Protein AF-A4RZH5-F1 (afdb_monomer_lite)

Sequence (187 aa):
MTVKEAAHAEALLARYAEREGVSVTDVVAIDDEDGEWAGETYERGEARHADDAYLKFARRLQRAPDQCMRYDVGGMKFIWPTKTPPPSTSCDRCGTTRVCELQLTPALLRDVEDALSMHKGDKSRLASEEDLLGWDWQTVCVFACPNDACVVPSTDVHRNVSYALERVFVAESEAPGDALLKATRAS

Radius of gyration: 25.68 Å; chains: 1; bounding box: 72×34×70 Å

Structure (mmCIF, N/CA/C/O backbone):
data_AF-A4RZH5-F1
#
_entry.id   AF-A4RZH5-F1
#
loop_
_atom_site.group_PDB
_atom_site.id
_atom_site.type_symbol
_atom_site.label_atom_id
_atom_site.label_alt_id
_atom_site.label_comp_id
_atom_site.label_asym_id
_atom_site.label_entity_id
_atom_site.label_seq_id
_atom_site.pdbx_PDB_ins_code
_atom_site.Cartn_x
_atom_site.Cartn_y
_atom_site.Cartn_z
_atom_site.occupancy
_atom_site.B_iso_or_equiv
_atom_site.auth_seq_id
_atom_site.auth_comp_id
_atom_site.auth_asym_id
_atom_site.auth_atom_id
_atom_site.pdbx_PDB_model_num
ATOM 1 N N . MET A 1 1 ? 23.321 -19.214 -40.217 1.00 54.50 1 MET A N 1
ATOM 2 C CA . MET A 1 1 ? 23.730 -17.849 -40.587 1.00 54.50 1 MET A CA 1
ATOM 3 C C . MET A 1 1 ? 24.125 -17.854 -42.050 1.00 54.50 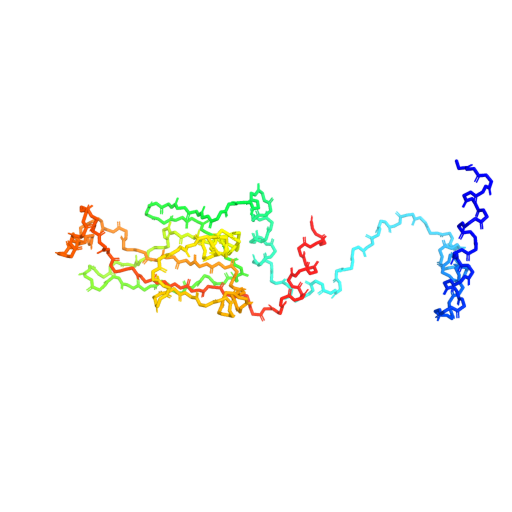1 MET A C 1
ATOM 5 O O . MET A 1 1 ? 24.999 -18.620 -42.440 1.00 54.50 1 MET A O 1
ATOM 9 N N . THR A 1 2 ? 23.405 -17.111 -42.879 1.00 75.00 2 THR A N 1
ATOM 10 C CA . THR A 1 2 ? 23.649 -17.036 -44.322 1.00 75.00 2 THR A CA 1
ATOM 11 C C . THR A 1 2 ? 24.727 -15.994 -44.627 1.00 75.00 2 THR A C 1
ATOM 13 O O . THR A 1 2 ? 24.907 -15.032 -43.887 1.00 75.00 2 THR A O 1
ATOM 16 N N . VAL A 1 3 ? 25.441 -16.146 -45.746 1.00 79.62 3 VAL A N 1
ATOM 17 C CA . VAL A 1 3 ? 26.500 -15.203 -46.174 1.00 79.62 3 VAL A CA 1
ATOM 18 C C . VAL A 1 3 ? 25.981 -13.757 -46.282 1.00 79.62 3 VAL A C 1
ATOM 20 O O . VAL A 1 3 ? 26.716 -12.806 -46.037 1.00 79.62 3 VAL A O 1
ATOM 23 N N . LYS A 1 4 ? 24.687 -13.582 -46.587 1.00 76.69 4 LYS A N 1
ATOM 24 C CA . LYS A 1 4 ? 24.027 -12.270 -46.643 1.00 76.69 4 LYS A CA 1
ATOM 25 C C . LYS A 1 4 ? 23.809 -11.654 -45.262 1.00 76.69 4 LYS A C 1
ATOM 27 O O . LYS A 1 4 ? 23.969 -10.449 -45.114 1.00 76.69 4 LYS A O 1
ATOM 32 N N . GLU A 1 5 ? 23.461 -12.469 -44.269 1.00 75.19 5 GLU A N 1
ATOM 33 C CA . GLU A 1 5 ? 23.322 -12.023 -42.876 1.00 75.19 5 GLU A CA 1
ATOM 34 C C . GLU A 1 5 ? 24.673 -11.586 -42.308 1.00 75.19 5 GLU A C 1
ATOM 36 O O . GLU A 1 5 ? 24.739 -10.568 -41.629 1.00 75.19 5 GLU A O 1
ATOM 41 N N . ALA A 1 6 ? 25.749 -12.303 -42.649 1.00 78.94 6 ALA A N 1
ATOM 42 C CA . ALA A 1 6 ? 27.108 -11.955 -42.244 1.00 78.94 6 ALA A CA 1
ATOM 43 C C . ALA A 1 6 ? 27.554 -10.603 -42.821 1.00 78.94 6 ALA A C 1
ATOM 45 O O . ALA A 1 6 ? 27.953 -9.717 -42.072 1.00 78.94 6 ALA A O 1
ATOM 46 N N . ALA A 1 7 ? 27.392 -10.408 -44.132 1.00 84.38 7 ALA A N 1
ATOM 47 C CA . ALA A 1 7 ? 27.751 -9.152 -44.790 1.00 84.38 7 ALA A CA 1
ATOM 48 C C . ALA A 1 7 ? 26.902 -7.966 -44.296 1.00 84.38 7 ALA A C 1
ATOM 50 O O . ALA A 1 7 ? 27.389 -6.844 -44.171 1.00 84.38 7 ALA A O 1
ATOM 51 N N . HIS A 1 8 ? 25.622 -8.208 -43.999 1.00 82.56 8 HIS A N 1
ATOM 52 C CA . HIS A 1 8 ? 24.744 -7.184 -43.440 1.00 82.56 8 HIS A CA 1
ATOM 53 C C . HIS A 1 8 ? 25.139 -6.814 -42.006 1.00 82.56 8 HIS A C 1
ATOM 55 O O . HIS A 1 8 ? 25.155 -5.634 -41.665 1.00 82.56 8 HIS A O 1
ATOM 61 N N . ALA A 1 9 ? 25.486 -7.805 -41.180 1.00 80.12 9 ALA A N 1
ATOM 62 C CA . ALA A 1 9 ? 25.989 -7.572 -39.832 1.00 80.12 9 ALA A CA 1
ATOM 63 C C . ALA A 1 9 ? 27.289 -6.756 -39.861 1.00 80.12 9 ALA A C 1
ATOM 65 O O . ALA A 1 9 ? 27.400 -5.763 -39.151 1.00 80.12 9 ALA A O 1
ATOM 66 N N . GLU A 1 10 ? 28.225 -7.098 -40.744 1.00 83.88 10 GLU A N 1
ATOM 67 C CA . GLU A 1 10 ? 29.492 -6.377 -40.896 1.00 83.88 10 GLU A CA 1
ATOM 68 C C . GLU A 1 10 ? 29.279 -4.916 -41.333 1.00 83.88 10 GLU A C 1
ATOM 70 O O . GLU A 1 10 ? 29.860 -3.993 -40.762 1.00 83.88 10 GLU A O 1
ATOM 75 N N . ALA A 1 11 ? 28.355 -4.679 -42.269 1.00 86.19 11 ALA A N 1
ATOM 76 C CA . ALA A 1 11 ? 27.985 -3.329 -42.689 1.00 86.19 11 ALA A CA 1
ATOM 77 C C . ALA A 1 11 ? 27.334 -2.504 -41.561 1.00 86.19 11 ALA A C 1
ATOM 79 O O . ALA A 1 11 ? 27.546 -1.291 -41.480 1.00 86.19 11 ALA A O 1
ATOM 80 N N . LEU A 1 12 ? 26.540 -3.139 -40.691 1.00 83.88 12 LEU A N 1
ATOM 81 C CA . LEU A 1 12 ? 25.959 -2.483 -39.517 1.00 83.88 12 LEU A CA 1
ATOM 82 C C . LEU A 1 12 ? 27.031 -2.108 -38.492 1.00 83.88 12 LEU A C 1
ATOM 84 O O . LEU A 1 12 ? 27.003 -0.991 -37.977 1.00 83.88 12 LEU A O 1
ATOM 88 N N . LEU A 1 13 ? 27.985 -3.006 -38.237 1.00 81.56 13 LEU A N 1
ATOM 89 C CA . LEU A 1 13 ? 29.091 -2.762 -37.310 1.00 81.56 13 LEU A CA 1
ATOM 90 C C . LEU A 1 13 ? 29.974 -1.603 -37.789 1.00 81.56 13 LEU A C 1
ATOM 92 O O . LEU A 1 13 ? 30.306 -0.726 -36.995 1.00 81.56 13 LEU A O 1
ATOM 96 N N . ALA A 1 14 ? 30.269 -1.533 -39.090 1.00 83.44 14 ALA A N 1
ATOM 97 C CA . ALA A 1 14 ? 31.044 -0.437 -39.670 1.00 83.44 14 ALA A CA 1
ATOM 98 C C . ALA A 1 14 ? 30.356 0.930 -39.496 1.00 83.44 14 ALA A C 1
ATOM 100 O O . ALA A 1 14 ? 30.987 1.898 -39.075 1.00 83.44 14 ALA A O 1
ATOM 101 N N . ARG A 1 15 ? 29.041 1.007 -39.751 1.00 85.81 15 ARG A N 1
ATOM 102 C CA . ARG A 1 15 ? 28.260 2.243 -39.548 1.00 85.81 15 ARG A CA 1
ATOM 103 C C . ARG A 1 15 ? 28.205 2.672 -38.086 1.00 85.81 15 ARG A C 1
ATOM 105 O O . ARG A 1 15 ? 28.158 3.865 -37.801 1.00 85.81 15 ARG A O 1
ATOM 112 N N . TYR A 1 16 ? 28.160 1.707 -37.173 1.00 76.81 16 TYR A N 1
ATOM 113 C CA . TYR A 1 16 ? 28.152 1.985 -35.743 1.00 76.81 16 TYR A CA 1
ATOM 114 C C . TYR A 1 16 ? 29.504 2.544 -35.288 1.00 76.81 16 TYR A C 1
ATOM 116 O O . TYR A 1 16 ? 29.539 3.568 -34.613 1.00 76.81 16 TYR A O 1
ATOM 124 N N . ALA A 1 17 ? 30.607 1.940 -35.737 1.00 82.94 17 ALA A N 1
ATOM 125 C CA . ALA A 1 17 ? 31.956 2.401 -35.419 1.00 82.94 17 ALA A CA 1
ATOM 126 C C . ALA A 1 17 ? 32.229 3.827 -35.925 1.00 82.94 17 ALA A C 1
ATOM 128 O O . ALA A 1 17 ? 32.824 4.633 -35.216 1.00 82.94 17 ALA A O 1
ATOM 129 N N . GLU A 1 18 ? 31.739 4.168 -37.120 1.00 78.12 18 GLU A N 1
ATOM 130 C CA . GLU A 1 18 ? 31.874 5.517 -37.682 1.00 78.12 18 GLU A CA 1
ATOM 131 C C . GLU A 1 18 ? 31.063 6.564 -36.903 1.00 78.12 18 GLU A C 1
ATOM 133 O O . GLU A 1 18 ? 31.525 7.689 -36.714 1.00 78.12 18 GLU A O 1
ATOM 138 N N . ARG A 1 19 ? 29.868 6.200 -36.418 1.00 79.12 19 ARG A N 1
ATOM 139 C CA . ARG A 1 19 ? 29.008 7.112 -35.650 1.00 79.12 19 ARG A CA 1
ATOM 140 C C . ARG A 1 19 ? 29.515 7.346 -34.230 1.00 79.12 19 ARG A C 1
ATOM 142 O O . ARG A 1 19 ? 29.475 8.479 -33.760 1.00 79.12 19 ARG A O 1
ATOM 149 N N . GLU A 1 20 ? 29.945 6.285 -33.555 1.00 78.06 20 GLU A N 1
ATOM 150 C CA . GLU A 1 20 ? 30.316 6.331 -32.135 1.00 78.06 20 GLU A CA 1
ATOM 151 C C . GLU A 1 20 ? 31.817 6.584 -31.916 1.00 78.06 20 GLU A C 1
ATOM 153 O O . GLU A 1 20 ? 32.239 6.838 -30.792 1.00 78.06 20 GLU A O 1
ATOM 158 N N . GLY A 1 21 ? 32.640 6.518 -32.970 1.00 69.25 21 GLY A N 1
ATOM 159 C CA . GLY A 1 21 ? 34.090 6.711 -32.876 1.00 69.25 21 GLY A CA 1
ATOM 160 C C . GLY A 1 21 ? 34.824 5.603 -32.110 1.00 69.25 21 GLY A C 1
ATOM 161 O O . GLY A 1 21 ? 35.955 5.815 -31.680 1.00 69.25 21 GLY A O 1
ATOM 162 N N . VAL A 1 22 ? 34.191 4.439 -31.930 1.00 62.88 22 VAL A N 1
ATOM 163 C CA . VAL A 1 22 ? 34.717 3.281 -31.189 1.00 62.88 22 VAL A CA 1
ATOM 164 C C . VAL A 1 22 ? 34.718 2.060 -32.108 1.00 62.88 22 VAL A C 1
ATOM 166 O O . VAL A 1 22 ? 33.671 1.678 -32.634 1.00 62.88 22 VAL A O 1
ATOM 169 N N . SER A 1 23 ? 35.884 1.440 -32.316 1.00 60.69 23 SER A N 1
ATOM 170 C CA . SER A 1 23 ? 35.992 0.214 -33.116 1.00 60.69 23 SER A CA 1
ATOM 171 C C . SER A 1 23 ? 35.556 -1.007 -32.308 1.00 60.69 23 SER A C 1
ATOM 173 O O . SER A 1 23 ? 35.943 -1.169 -31.155 1.00 60.69 23 SER A O 1
ATOM 175 N N . VAL A 1 24 ? 34.815 -1.925 -32.936 1.00 56.59 24 VAL A N 1
ATOM 176 C CA . VAL A 1 24 ? 34.405 -3.200 -32.318 1.00 56.59 24 VAL A CA 1
ATOM 177 C C . VAL A 1 24 ? 35.626 -4.009 -31.882 1.00 56.59 24 VAL A C 1
ATOM 179 O O . VAL A 1 24 ? 35.613 -4.578 -30.800 1.00 56.59 24 VAL A O 1
ATOM 182 N N . THR A 1 25 ? 36.705 -3.998 -32.670 1.00 56.38 25 THR A N 1
ATOM 183 C CA . THR A 1 25 ? 37.965 -4.684 -32.337 1.00 56.38 25 THR A CA 1
ATOM 184 C C . THR A 1 25 ? 38.634 -4.138 -31.081 1.00 56.38 25 THR A C 1
ATOM 186 O O . THR A 1 25 ? 39.286 -4.904 -30.384 1.00 56.38 25 THR A O 1
ATOM 189 N N . ASP A 1 26 ? 38.443 -2.855 -30.765 1.00 55.81 26 ASP A N 1
ATOM 190 C CA . ASP A 1 26 ? 39.006 -2.244 -29.556 1.00 55.81 26 ASP A CA 1
ATOM 191 C C . ASP A 1 26 ? 38.205 -2.632 -28.308 1.00 55.81 26 ASP A C 1
ATOM 193 O O . ASP A 1 26 ? 38.747 -2.617 -27.212 1.00 55.81 26 ASP A O 1
ATOM 197 N N . VAL A 1 27 ? 36.931 -3.015 -28.470 1.00 55.53 27 VAL A N 1
ATOM 198 C CA . VAL A 1 27 ? 36.102 -3.576 -27.394 1.00 55.53 27 VAL A CA 1
ATOM 199 C C . VAL A 1 27 ? 36.461 -5.044 -27.151 1.00 55.53 27 VAL A C 1
ATOM 201 O O . VAL A 1 27 ? 36.559 -5.452 -26.002 1.00 55.53 27 VAL A O 1
ATOM 204 N N . VAL A 1 28 ? 36.702 -5.829 -28.213 1.00 50.62 28 VAL A N 1
ATOM 205 C CA . VAL A 1 28 ? 37.045 -7.261 -28.071 1.00 50.62 28 VAL A CA 1
ATOM 206 C C . VAL A 1 28 ? 38.487 -7.468 -27.593 1.00 50.62 28 VAL A C 1
ATOM 208 O O . VAL A 1 28 ? 38.753 -8.399 -26.847 1.00 50.62 28 VAL A O 1
ATOM 211 N N . ALA A 1 29 ? 39.417 -6.573 -27.943 1.00 45.16 29 ALA A N 1
ATOM 212 C CA . ALA A 1 29 ? 40.810 -6.656 -27.494 1.00 45.16 29 ALA A CA 1
ATOM 213 C C . ALA A 1 29 ? 41.004 -6.399 -25.984 1.00 45.16 29 ALA A C 1
ATOM 215 O O . ALA A 1 29 ? 42.107 -6.595 -25.480 1.00 45.16 29 ALA A O 1
ATOM 216 N N . ILE A 1 30 ? 39.963 -5.970 -25.258 1.00 47.66 30 ILE A N 1
ATOM 217 C CA . ILE A 1 30 ? 39.990 -5.858 -23.789 1.00 47.66 30 ILE A CA 1
ATOM 218 C C . ILE A 1 30 ? 39.805 -7.241 -23.128 1.00 47.66 30 ILE A C 1
ATOM 220 O O . ILE A 1 30 ? 40.164 -7.403 -21.966 1.00 47.66 30 ILE A O 1
ATOM 224 N N . ASP A 1 31 ? 39.315 -8.244 -23.867 1.00 45.12 31 ASP A N 1
ATOM 225 C CA . ASP A 1 31 ? 38.966 -9.576 -23.344 1.00 45.12 31 ASP A CA 1
ATOM 226 C C . ASP A 1 31 ? 39.966 -10.698 -23.701 1.00 45.12 31 ASP A C 1
ATOM 228 O O . ASP A 1 31 ? 39.788 -11.835 -23.268 1.00 45.12 31 ASP A O 1
ATOM 232 N N . ASP A 1 32 ? 41.042 -10.411 -24.444 1.00 39.03 32 ASP A N 1
ATOM 233 C CA . ASP A 1 32 ? 41.991 -11.427 -24.941 1.00 39.03 32 ASP A CA 1
ATOM 234 C C . ASP A 1 32 ? 43.370 -11.398 -24.236 1.00 39.03 32 ASP A C 1
ATOM 236 O O . ASP A 1 32 ? 44.417 -11.543 -24.868 1.00 39.03 32 ASP A O 1
ATOM 240 N N . GLU A 1 33 ? 43.398 -11.258 -22.906 1.00 38.69 33 GLU A N 1
ATOM 241 C CA . GLU A 1 33 ? 44.538 -11.719 -22.093 1.00 38.69 33 GLU A CA 1
ATOM 242 C C . GLU A 1 33 ? 44.056 -12.744 -21.057 1.00 38.69 33 GLU A C 1
ATOM 244 O O . GLU A 1 33 ? 43.502 -12.382 -20.023 1.00 38.69 33 GLU A O 1
ATOM 249 N N . ASP A 1 34 ? 44.264 -14.028 -21.381 1.00 44.94 34 ASP A N 1
ATOM 250 C CA . ASP A 1 34 ? 44.263 -15.221 -20.515 1.00 44.94 34 ASP A CA 1
ATOM 251 C C . ASP A 1 34 ? 43.765 -15.004 -19.069 1.00 44.94 34 ASP A C 1
ATOM 253 O O . ASP A 1 34 ? 44.531 -14.973 -18.102 1.00 44.94 34 ASP A O 1
ATOM 257 N N . GLY A 1 35 ? 42.446 -14.907 -18.920 1.00 36.53 35 GLY A N 1
ATOM 258 C CA . GLY A 1 35 ? 41.754 -14.867 -17.642 1.00 36.53 35 GLY A CA 1
ATOM 259 C C . GLY A 1 35 ? 40.691 -15.953 -17.606 1.00 36.53 35 GLY A C 1
ATOM 260 O O . GLY A 1 35 ? 39.691 -15.889 -18.312 1.00 36.53 35 GLY A O 1
ATOM 261 N N . GLU A 1 36 ? 40.924 -16.970 -16.780 1.00 35.94 36 GLU A N 1
ATOM 262 C CA . GLU A 1 36 ? 39.910 -17.846 -16.188 1.00 35.94 36 GLU A CA 1
ATOM 263 C C . GLU A 1 36 ? 38.569 -17.097 -16.055 1.00 35.94 36 GLU A C 1
ATOM 265 O O . GLU A 1 36 ? 38.586 -15.966 -15.577 1.00 35.94 36 GLU A O 1
ATOM 270 N N . TRP A 1 37 ? 37.437 -17.682 -16.487 1.00 46.19 37 TRP A N 1
ATOM 271 C CA . TRP A 1 37 ? 36.089 -17.106 -16.315 1.00 46.19 37 TRP A CA 1
ATOM 272 C C . TRP A 1 37 ? 35.804 -16.896 -14.815 1.00 46.19 37 TRP A C 1
ATOM 274 O O . TRP A 1 37 ? 35.104 -17.675 -14.163 1.00 46.19 37 TRP A O 1
ATOM 284 N N . ALA A 1 38 ? 36.383 -15.844 -14.247 1.00 41.41 38 ALA A N 1
ATOM 285 C CA . ALA A 1 38 ? 36.148 -15.340 -12.920 1.00 41.41 38 ALA A CA 1
ATOM 286 C C . ALA A 1 38 ? 34.793 -14.667 -13.025 1.00 41.41 38 ALA A C 1
ATOM 288 O O . ALA A 1 38 ? 34.703 -13.518 -13.453 1.00 41.41 38 ALA A O 1
ATOM 289 N N . GLY A 1 39 ? 33.759 -15.475 -12.752 1.00 42.97 39 GLY A N 1
ATOM 290 C CA . GLY A 1 39 ? 32.352 -15.157 -12.944 1.00 42.97 39 GLY A CA 1
ATOM 291 C C . GLY A 1 39 ? 32.087 -13.675 -12.778 1.00 42.97 39 GLY A C 1
ATOM 292 O O . GLY A 1 39 ? 32.475 -13.109 -11.753 1.00 42.97 39 GLY A O 1
ATOM 293 N N . GLU A 1 40 ? 31.484 -13.091 -13.818 1.00 38.12 40 GLU A N 1
ATOM 294 C CA . GLU A 1 40 ? 31.129 -11.680 -13.916 1.00 38.12 40 GLU A CA 1
ATOM 295 C C . GLU A 1 40 ? 30.845 -11.142 -12.523 1.00 38.12 40 GLU A C 1
ATOM 297 O O . GLU A 1 40 ? 29.875 -11.526 -11.856 1.00 38.12 40 GLU A O 1
ATOM 302 N N . THR A 1 41 ? 31.780 -10.338 -12.019 1.00 42.06 41 THR A N 1
ATOM 303 C CA . THR A 1 41 ? 31.623 -9.763 -10.698 1.00 42.06 41 THR A CA 1
ATOM 304 C C . THR A 1 41 ? 30.573 -8.690 -10.871 1.00 42.06 41 THR A C 1
ATOM 306 O O . THR A 1 41 ? 30.888 -7.563 -11.235 1.00 42.06 41 THR A O 1
ATOM 309 N N . TYR A 1 42 ? 29.321 -9.105 -10.671 1.00 49.94 42 TYR A N 1
ATOM 310 C CA . TYR A 1 42 ? 28.132 -8.289 -10.507 1.00 49.94 42 TYR A CA 1
ATOM 311 C C . TYR A 1 42 ? 28.530 -6.893 -10.046 1.00 49.94 42 TYR A C 1
ATOM 313 O O . TYR A 1 42 ? 29.211 -6.794 -9.017 1.00 49.94 42 TYR A O 1
ATOM 321 N N . GLU A 1 43 ? 28.145 -5.844 -10.781 1.00 45.84 43 GLU A N 1
ATOM 322 C CA . GLU A 1 43 ? 28.409 -4.453 -10.406 1.00 45.84 43 GLU A CA 1
ATOM 323 C C . GLU A 1 43 ? 27.704 -4.124 -9.081 1.00 45.84 43 GLU A C 1
ATOM 325 O O . GLU A 1 43 ? 26.706 -3.416 -8.976 1.00 45.84 43 GLU A O 1
ATOM 330 N N . ARG A 1 44 ? 28.301 -4.593 -7.990 1.00 47.31 44 ARG A N 1
ATOM 331 C CA . ARG A 1 44 ? 28.007 -4.284 -6.595 1.00 47.31 44 ARG A CA 1
ATOM 332 C C . ARG A 1 44 ? 28.521 -2.875 -6.258 1.00 47.31 44 ARG A C 1
ATOM 334 O O . ARG A 1 44 ? 28.907 -2.602 -5.122 1.00 47.31 44 ARG A O 1
ATOM 341 N N . GLY A 1 45 ? 28.608 -2.015 -7.274 1.00 41.81 45 GLY A N 1
ATOM 342 C CA . GLY A 1 45 ? 29.109 -0.649 -7.233 1.00 41.81 45 GLY A CA 1
ATOM 343 C C . GLY A 1 45 ? 27.971 0.366 -7.221 1.00 41.81 45 GLY A C 1
ATOM 344 O O . GLY A 1 45 ? 27.962 1.232 -6.351 1.00 41.81 45 GLY A O 1
ATOM 345 N N . GLU A 1 46 ? 26.966 0.209 -8.093 1.00 42.25 46 GLU A N 1
ATOM 346 C CA . GLU A 1 46 ? 25.831 1.147 -8.185 1.00 42.25 46 GLU A CA 1
ATOM 347 C C . GLU A 1 46 ? 24.654 0.784 -7.261 1.00 42.25 46 GLU A C 1
ATOM 349 O O . GLU A 1 46 ? 23.896 1.652 -6.833 1.00 42.25 46 GLU A O 1
ATOM 354 N N . ALA A 1 47 ? 24.544 -0.483 -6.847 1.00 44.84 47 ALA A N 1
ATOM 355 C CA . ALA A 1 47 ? 23.513 -0.963 -5.918 1.00 44.84 47 ALA A CA 1
ATOM 356 C C . ALA A 1 47 ? 23.725 -0.527 -4.448 1.00 44.84 47 ALA A C 1
ATOM 358 O O . ALA A 1 47 ? 23.027 -0.998 -3.552 1.00 44.84 47 ALA A O 1
ATOM 359 N N . ARG A 1 48 ? 24.682 0.368 -4.164 1.00 46.25 48 ARG A N 1
ATOM 360 C CA . ARG A 1 48 ? 24.959 0.871 -2.804 1.00 46.25 48 ARG A CA 1
ATOM 361 C C . ARG A 1 48 ? 23.870 1.790 -2.238 1.00 46.25 48 ARG A C 1
ATOM 363 O O . ARG A 1 48 ? 23.893 2.053 -1.039 1.00 46.25 48 ARG A O 1
ATOM 370 N N . HIS A 1 49 ? 22.930 2.253 -3.062 1.00 49.16 49 HIS A N 1
ATOM 371 C CA . HIS A 1 49 ? 21.881 3.191 -2.642 1.00 49.16 49 HIS A CA 1
ATOM 372 C C . HIS A 1 49 ? 20.479 2.581 -2.517 1.00 49.16 49 HIS A C 1
ATOM 374 O O . HIS A 1 49 ? 19.596 3.233 -1.966 1.00 49.16 49 HIS A O 1
ATOM 380 N N . ALA A 1 50 ? 20.257 1.346 -2.978 1.00 55.34 50 ALA A N 1
ATOM 381 C CA . ALA A 1 50 ? 18.990 0.661 -2.748 1.00 55.34 50 ALA A CA 1
ATOM 382 C C . ALA A 1 50 ? 19.028 -0.029 -1.379 1.00 55.34 50 ALA A C 1
ATOM 384 O O . ALA A 1 50 ? 19.853 -0.910 -1.135 1.00 55.34 50 ALA A O 1
ATOM 385 N N . ASP A 1 51 ? 18.146 0.391 -0.475 1.00 74.69 51 ASP A N 1
ATOM 386 C CA . ASP A 1 51 ? 18.020 -0.204 0.852 1.00 74.69 51 ASP A CA 1
ATOM 387 C C . ASP A 1 51 ? 17.726 -1.722 0.740 1.00 74.69 51 ASP A C 1
ATOM 389 O O . ASP A 1 51 ? 16.910 -2.150 -0.077 1.00 74.69 51 ASP A O 1
ATOM 393 N N . ASP A 1 52 ? 18.362 -2.563 1.567 1.00 84.00 52 ASP A N 1
ATOM 394 C CA . ASP A 1 52 ? 18.061 -4.003 1.658 1.00 84.00 52 ASP A CA 1
ATOM 395 C C . ASP A 1 52 ? 16.566 -4.252 1.939 1.00 84.00 52 ASP A C 1
ATOM 397 O O . ASP A 1 52 ? 15.991 -5.237 1.464 1.00 84.00 52 ASP A O 1
ATOM 401 N N . ALA A 1 53 ? 15.912 -3.329 2.654 1.00 85.50 53 ALA A N 1
ATOM 402 C CA . ALA A 1 53 ? 14.464 -3.341 2.835 1.00 85.50 53 ALA A CA 1
ATOM 403 C C . ALA A 1 53 ? 13.714 -3.247 1.496 1.00 85.50 53 ALA A C 1
ATOM 405 O O . ALA A 1 53 ? 12.868 -4.098 1.207 1.00 85.50 53 ALA A O 1
ATOM 406 N N . TYR A 1 54 ? 14.096 -2.298 0.638 1.00 87.06 54 TYR A N 1
ATOM 407 C CA . TYR A 1 54 ? 13.525 -2.149 -0.696 1.00 87.06 54 TYR A CA 1
ATOM 408 C C . TYR A 1 54 ? 13.788 -3.379 -1.569 1.00 87.06 54 TYR A C 1
ATOM 410 O O . TYR A 1 54 ? 12.872 -3.897 -2.204 1.00 87.06 54 TYR A O 1
ATOM 418 N N . LEU A 1 55 ? 15.008 -3.921 -1.557 1.00 87.94 55 LEU A N 1
ATOM 419 C CA . LEU A 1 55 ? 15.330 -5.127 -2.324 1.00 87.94 55 LEU A CA 1
ATOM 420 C C . LEU A 1 55 ? 14.472 -6.330 -1.894 1.00 87.94 55 LEU A C 1
ATOM 422 O O . LEU A 1 55 ? 13.986 -7.097 -2.728 1.00 87.94 55 LEU A O 1
ATOM 426 N N . LYS A 1 56 ? 14.250 -6.510 -0.586 1.00 88.62 56 LYS A N 1
ATOM 427 C CA . LYS A 1 56 ? 13.344 -7.545 -0.055 1.00 88.62 56 LYS A CA 1
ATOM 428 C C . LYS A 1 56 ? 11.895 -7.296 -0.462 1.00 88.62 56 LYS A C 1
ATOM 430 O O . LYS A 1 56 ? 11.195 -8.251 -0.809 1.00 88.62 56 LYS A O 1
ATOM 435 N N . PHE A 1 57 ? 11.456 -6.042 -0.417 1.00 90.31 57 PHE A N 1
ATOM 436 C CA . PHE A 1 57 ? 10.132 -5.620 -0.853 1.00 90.31 57 PHE A CA 1
ATOM 437 C C . PHE A 1 57 ? 9.898 -5.934 -2.331 1.00 90.31 57 PHE A C 1
ATOM 439 O O . PHE A 1 57 ? 8.957 -6.659 -2.661 1.00 90.31 57 PHE A O 1
ATOM 446 N N . ALA A 1 58 ? 10.802 -5.500 -3.204 1.00 89.50 58 ALA A N 1
ATOM 447 C CA . ALA A 1 58 ? 10.698 -5.711 -4.637 1.00 89.50 58 ALA A CA 1
ATOM 448 C C . ALA A 1 58 ? 10.718 -7.197 -5.016 1.00 89.50 58 ALA A C 1
ATOM 450 O O . ALA A 1 58 ? 9.827 -7.657 -5.730 1.00 89.50 58 ALA A O 1
ATOM 451 N N . ARG A 1 59 ? 11.638 -7.991 -4.444 1.00 90.19 59 ARG A N 1
ATOM 452 C CA . ARG A 1 59 ? 11.653 -9.455 -4.641 1.00 90.19 59 ARG A CA 1
ATOM 453 C C . ARG A 1 59 ? 10.349 -10.120 -4.215 1.00 90.19 59 ARG A C 1
ATOM 455 O O . ARG A 1 59 ? 9.969 -11.154 -4.760 1.00 90.19 59 ARG A O 1
ATOM 462 N N . ARG A 1 60 ? 9.657 -9.578 -3.208 1.00 89.88 60 ARG A N 1
ATOM 463 C CA . ARG A 1 60 ? 8.348 -10.101 -2.808 1.00 89.88 60 ARG A CA 1
ATOM 464 C C . ARG A 1 60 ? 7.260 -9.722 -3.803 1.00 89.88 60 ARG A C 1
ATOM 466 O O . ARG A 1 60 ? 6.410 -10.571 -4.056 1.00 89.88 60 ARG A O 1
ATOM 473 N N . LEU A 1 61 ? 7.260 -8.497 -4.328 1.00 89.81 61 LEU A N 1
ATOM 474 C CA . LEU A 1 61 ? 6.314 -8.078 -5.367 1.00 89.81 61 LEU A CA 1
ATOM 475 C C . LEU A 1 61 ? 6.472 -8.912 -6.643 1.00 89.81 61 LEU A C 1
ATOM 477 O O . LEU A 1 61 ? 5.478 -9.388 -7.174 1.00 89.81 61 LEU A O 1
ATOM 481 N N . GLN A 1 62 ? 7.705 -9.207 -7.060 1.00 90.69 62 GLN A N 1
ATOM 482 C CA . GLN A 1 62 ? 7.985 -10.017 -8.255 1.00 90.69 62 GLN A CA 1
ATOM 483 C C . GLN A 1 62 ? 7.376 -11.430 -8.225 1.00 90.69 62 GLN A C 1
ATOM 485 O O . GLN A 1 62 ? 7.171 -12.028 -9.275 1.00 90.69 62 GLN A O 1
ATOM 490 N N . ARG A 1 63 ? 7.057 -11.982 -7.045 1.00 92.50 63 ARG A N 1
ATOM 491 C CA . ARG A 1 63 ? 6.399 -13.300 -6.941 1.00 92.50 63 ARG A CA 1
ATOM 492 C C . ARG A 1 63 ? 4.962 -13.295 -7.463 1.00 92.50 63 ARG A C 1
ATOM 494 O O . ARG A 1 63 ? 4.444 -14.356 -7.788 1.00 92.50 63 ARG A O 1
ATOM 501 N N . ALA A 1 64 ? 4.317 -12.133 -7.456 1.00 91.56 64 ALA A N 1
ATOM 502 C CA . ALA A 1 64 ? 2.954 -11.927 -7.923 1.00 91.56 64 ALA A CA 1
ATOM 503 C C . ALA A 1 64 ? 2.831 -10.472 -8.415 1.00 91.56 64 ALA A C 1
ATOM 505 O O . ALA A 1 64 ? 2.306 -9.632 -7.682 1.00 91.56 64 ALA A O 1
ATOM 506 N N . PRO A 1 65 ? 3.368 -10.154 -9.608 1.00 90.50 65 PRO A N 1
ATOM 507 C CA . PRO A 1 65 ? 3.458 -8.778 -10.099 1.00 90.50 65 PRO A CA 1
ATOM 508 C C . PRO A 1 65 ? 2.084 -8.130 -10.304 1.00 90.50 65 PRO A C 1
ATOM 510 O O . PRO A 1 65 ? 1.957 -6.932 -10.095 1.00 90.50 65 PRO A O 1
ATOM 513 N N . ASP A 1 66 ? 1.056 -8.926 -10.603 1.00 91.69 66 ASP A N 1
ATOM 514 C CA . ASP A 1 66 ? -0.324 -8.459 -10.802 1.00 91.69 66 ASP A CA 1
ATOM 515 C C . ASP A 1 66 ? -1.121 -8.348 -9.482 1.00 91.69 66 ASP A C 1
ATOM 517 O O . ASP A 1 66 ? -2.328 -8.116 -9.476 1.00 91.69 66 ASP A O 1
ATOM 521 N N . GLN A 1 67 ? -0.490 -8.579 -8.324 1.00 92.56 67 GLN A N 1
ATOM 522 C CA . GLN A 1 67 ? -1.176 -8.517 -7.033 1.00 92.56 67 GLN A CA 1
ATOM 523 C C . GLN A 1 67 ? -1.375 -7.065 -6.598 1.00 92.56 67 GLN A C 1
ATOM 525 O O . GLN A 1 67 ? -0.478 -6.494 -5.991 1.00 92.56 67 GLN A O 1
ATOM 530 N N . CYS A 1 68 ? -2.566 -6.506 -6.792 1.00 94.12 68 CYS A N 1
ATOM 531 C CA . CYS A 1 68 ? -2.871 -5.109 -6.448 1.00 94.12 68 CYS A CA 1
ATOM 532 C C . CYS A 1 68 ? -3.041 -4.845 -4.941 1.00 94.12 68 CYS A C 1
ATOM 534 O O . CYS A 1 68 ? -2.822 -3.726 -4.477 1.00 94.12 68 CYS A O 1
ATOM 536 N N . MET A 1 69 ? -3.407 -5.864 -4.154 1.00 92.69 69 MET A N 1
ATOM 537 C CA . MET A 1 69 ? -3.611 -5.715 -2.710 1.00 92.69 69 MET A CA 1
ATOM 538 C C . MET A 1 69 ? -3.285 -6.974 -1.899 1.00 92.69 69 MET A C 1
ATOM 540 O O . MET A 1 69 ? -3.285 -8.098 -2.407 1.00 92.69 69 MET A O 1
ATOM 544 N N . ARG A 1 70 ? -3.037 -6.773 -0.604 1.00 91.75 70 ARG A N 1
ATOM 545 C CA . ARG A 1 70 ? -2.835 -7.804 0.421 1.00 91.75 70 ARG A CA 1
ATOM 546 C C . ARG A 1 70 ? -3.617 -7.426 1.669 1.00 91.75 70 ARG A C 1
ATOM 548 O O . ARG A 1 70 ? -3.448 -6.313 2.153 1.00 91.75 70 ARG A O 1
ATOM 555 N N . TYR A 1 71 ? -4.410 -8.351 2.199 1.00 90.81 71 TYR A N 1
ATOM 556 C CA . TYR A 1 71 ? -5.273 -8.113 3.354 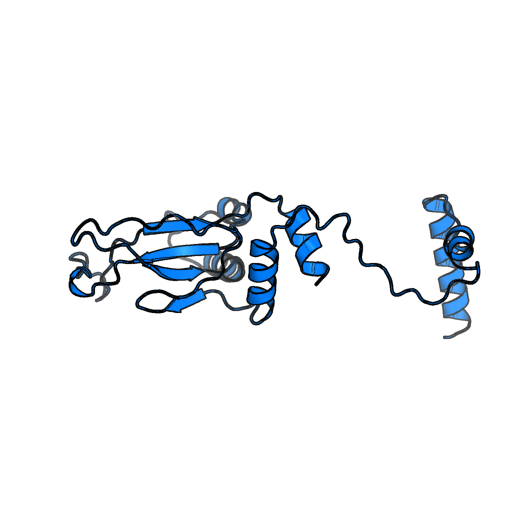1.00 90.81 71 TYR A CA 1
ATOM 557 C C . TYR A 1 71 ? -5.106 -9.205 4.418 1.00 90.81 71 TYR A C 1
ATOM 559 O O . TYR A 1 71 ? -5.047 -10.383 4.062 1.00 90.81 71 TYR A O 1
ATOM 567 N N . ASP A 1 72 ? -5.006 -8.815 5.691 1.00 87.50 72 ASP A N 1
ATOM 568 C CA . ASP A 1 72 ? -4.979 -9.714 6.855 1.00 87.50 72 ASP A CA 1
ATOM 569 C C . ASP A 1 72 ? -5.582 -9.027 8.084 1.00 87.50 72 ASP A C 1
ATOM 571 O O . ASP A 1 72 ? -5.089 -7.990 8.540 1.00 87.50 72 ASP A O 1
ATOM 575 N N . VAL A 1 73 ? -6.633 -9.630 8.630 1.00 82.81 73 VAL A N 1
ATOM 576 C CA . VAL A 1 73 ? -7.319 -9.132 9.826 1.00 82.81 73 VAL A CA 1
ATOM 577 C C . VAL A 1 73 ? -6.441 -9.381 11.048 1.00 82.81 73 VAL A C 1
ATOM 579 O O . VAL A 1 73 ? -5.932 -10.483 11.242 1.00 82.81 73 VAL A O 1
ATOM 582 N N . GLY A 1 74 ? -6.275 -8.375 11.907 1.00 77.81 74 GLY A N 1
ATOM 583 C CA . GLY A 1 74 ? -5.440 -8.502 13.106 1.00 77.81 74 GLY A CA 1
ATOM 584 C C . GLY A 1 74 ? -3.942 -8.291 12.859 1.00 77.81 74 GLY A C 1
ATOM 585 O O . GLY A 1 74 ? -3.156 -8.345 13.808 1.00 77.81 74 GLY A O 1
ATOM 586 N N . GLY A 1 75 ? -3.556 -7.960 11.625 1.00 76.62 75 GLY A N 1
ATOM 587 C CA . GLY A 1 75 ? -2.242 -7.425 11.291 1.00 76.62 75 GLY A CA 1
ATOM 588 C C . GLY A 1 75 ? -1.338 -8.389 10.527 1.00 76.62 75 GLY A C 1
ATOM 589 O O . GLY A 1 75 ? -0.805 -9.345 11.093 1.00 76.62 75 GLY A O 1
ATOM 590 N N . MET A 1 76 ? -1.059 -8.074 9.258 1.00 76.81 76 MET A N 1
ATOM 591 C CA . MET A 1 76 ? -0.116 -8.850 8.448 1.00 76.81 76 MET A CA 1
ATOM 592 C C . MET A 1 76 ? 1.338 -8.497 8.792 1.00 76.81 76 MET A C 1
ATOM 594 O O . MET A 1 76 ? 1.691 -7.344 9.055 1.00 76.81 76 MET A O 1
ATOM 598 N N . LYS A 1 77 ? 2.244 -9.469 8.640 1.00 79.56 77 LYS A N 1
ATOM 599 C CA . LYS A 1 77 ? 3.690 -9.203 8.517 1.00 79.56 77 LYS A CA 1
ATOM 600 C C . LYS A 1 77 ? 4.007 -8.612 7.138 1.00 79.56 77 LYS A C 1
ATOM 602 O O . LYS A 1 77 ? 4.542 -9.305 6.267 1.00 79.56 77 LYS A O 1
ATOM 607 N N . PHE A 1 78 ? 3.638 -7.350 6.928 1.00 79.12 78 PHE A N 1
ATOM 608 C CA . PHE A 1 78 ? 3.921 -6.645 5.681 1.00 79.12 78 PHE A CA 1
ATOM 609 C C . PHE A 1 78 ? 5.417 -6.483 5.439 1.00 79.12 78 PHE A C 1
ATOM 611 O O . PHE A 1 78 ? 6.226 -6.423 6.367 1.00 79.12 78 PHE A O 1
ATOM 618 N N . ILE A 1 79 ? 5.767 -6.414 4.156 1.00 85.50 79 ILE A N 1
ATOM 619 C CA . ILE A 1 79 ? 7.106 -6.028 3.730 1.00 85.50 79 ILE A CA 1
ATOM 620 C C . ILE A 1 79 ? 7.044 -4.564 3.341 1.00 85.50 79 ILE A C 1
ATOM 622 O O . ILE A 1 79 ? 6.125 -4.149 2.634 1.00 85.50 79 ILE A O 1
ATOM 626 N N . TRP A 1 80 ? 8.020 -3.813 3.824 1.00 87.75 80 TRP A N 1
ATOM 627 C CA . TRP A 1 80 ? 8.109 -2.376 3.656 1.00 87.75 80 TRP A CA 1
ATOM 628 C C . TRP A 1 80 ? 9.255 -2.049 2.709 1.00 87.75 80 TRP A C 1
ATOM 630 O O . TRP A 1 80 ? 10.287 -2.724 2.766 1.00 87.75 80 TRP A O 1
ATOM 640 N N . PRO A 1 81 ? 9.096 -1.032 1.851 1.00 87.19 81 PRO A N 1
ATOM 641 C CA . PRO A 1 81 ? 10.201 -0.560 1.031 1.00 87.19 81 PRO A CA 1
ATOM 642 C C . PRO A 1 81 ? 11.300 0.120 1.865 1.00 87.19 81 PRO A C 1
ATOM 644 O O . PRO A 1 81 ? 12.429 0.251 1.404 1.00 87.19 81 PRO A O 1
ATOM 647 N N . THR A 1 82 ? 10.991 0.515 3.101 1.00 85.06 82 THR A N 1
ATOM 648 C CA . THR A 1 82 ? 11.897 1.153 4.061 1.00 85.06 82 THR A CA 1
ATOM 649 C C . THR A 1 82 ? 12.270 0.195 5.197 1.00 85.06 82 THR A C 1
ATOM 651 O O . THR A 1 82 ? 11.498 -0.697 5.556 1.00 85.06 82 THR A O 1
ATOM 654 N N . LYS A 1 83 ? 13.449 0.380 5.816 1.00 83.19 83 LYS A N 1
ATOM 655 C CA . LYS A 1 83 ? 13.871 -0.410 6.998 1.00 83.19 83 LYS A CA 1
ATOM 656 C C . LYS A 1 83 ? 12.891 -0.320 8.159 1.00 83.19 83 LYS A C 1
ATOM 658 O O . LYS A 1 83 ? 12.639 -1.319 8.832 1.00 83.19 83 LYS A O 1
ATOM 663 N N . THR A 1 84 ? 12.386 0.883 8.408 1.00 80.94 84 THR A N 1
ATOM 664 C CA . THR A 1 84 ? 11.467 1.152 9.509 1.00 80.94 84 THR A CA 1
ATOM 665 C C . THR A 1 84 ? 10.063 1.301 8.936 1.00 80.94 84 THR A C 1
ATOM 667 O O . THR A 1 84 ? 9.858 2.176 8.089 1.00 80.94 84 THR A O 1
ATOM 670 N N . PRO A 1 85 ? 9.096 0.469 9.365 1.00 78.94 85 PRO A N 1
ATOM 671 C CA . PRO A 1 85 ? 7.709 0.650 8.969 1.00 78.94 85 PRO A CA 1
ATOM 672 C C . PRO A 1 85 ? 7.172 1.993 9.484 1.00 78.94 85 PRO A C 1
ATOM 674 O O . PRO A 1 85 ? 7.658 2.491 10.506 1.00 78.94 85 PRO A O 1
ATOM 677 N N . PRO A 1 86 ? 6.144 2.563 8.834 1.00 79.25 86 PRO A N 1
ATOM 678 C CA . PRO A 1 86 ? 5.466 3.750 9.325 1.00 79.25 86 PRO A CA 1
ATOM 679 C C . PRO A 1 86 ? 5.019 3.571 10.782 1.00 79.25 86 PRO A C 1
ATOM 681 O O . PRO A 1 86 ? 4.549 2.488 11.154 1.00 79.25 86 PRO A O 1
ATOM 684 N N . PRO A 1 87 ? 5.148 4.612 11.619 1.00 79.50 87 PRO A N 1
ATOM 685 C CA . PRO A 1 87 ? 4.738 4.530 13.009 1.00 79.50 87 PRO A CA 1
ATOM 686 C C . PRO A 1 87 ? 3.228 4.297 13.103 1.00 79.50 87 PRO A C 1
ATOM 688 O O . PRO A 1 87 ? 2.418 5.077 12.602 1.00 79.50 87 PRO A O 1
ATOM 691 N N . SER A 1 88 ? 2.837 3.227 13.792 1.00 81.12 88 SER A N 1
ATOM 692 C CA . SER A 1 88 ? 1.437 2.967 14.111 1.00 81.12 88 SER A CA 1
ATOM 693 C C . SER A 1 88 ? 0.929 3.956 15.158 1.00 81.12 88 SER A C 1
ATOM 695 O O . SER A 1 88 ? 1.630 4.280 16.117 1.00 81.12 88 SER A O 1
ATOM 697 N N . THR A 1 89 ? -0.327 4.371 15.028 1.00 86.56 89 THR A N 1
ATOM 698 C CA . THR A 1 89 ? -0.989 5.270 15.985 1.00 86.56 89 THR A CA 1
ATOM 699 C C . THR A 1 89 ? -1.969 4.510 16.873 1.00 86.56 89 THR A C 1
ATOM 701 O O . THR A 1 89 ? -2.568 3.523 16.443 1.00 86.56 89 THR A O 1
ATOM 704 N N . SER A 1 90 ? -2.173 4.975 18.104 1.00 89.62 90 SER A N 1
ATOM 705 C CA . SER A 1 90 ? -3.185 4.421 19.010 1.00 89.62 90 SER A CA 1
ATOM 706 C C . SER A 1 90 ? -4.603 4.751 18.552 1.00 89.62 90 SER A C 1
ATOM 708 O O . SER A 1 90 ? -4.874 5.849 18.065 1.00 89.62 90 SER A O 1
ATOM 710 N N . CYS A 1 91 ? -5.515 3.795 18.718 1.00 87.56 91 CYS A N 1
ATOM 711 C CA . CYS A 1 91 ? -6.941 3.965 18.480 1.00 87.56 91 CYS A CA 1
ATOM 712 C C . CYS A 1 91 ? -7.522 5.024 19.420 1.00 87.56 91 CYS A C 1
ATOM 714 O O . CYS A 1 91 ? -7.360 4.935 20.634 1.00 87.56 91 CYS A O 1
ATOM 716 N N . ASP A 1 92 ? -8.270 5.975 18.865 1.00 84.75 92 ASP A N 1
ATOM 717 C CA . ASP A 1 92 ? -8.822 7.102 19.626 1.00 84.75 92 ASP A CA 1
ATOM 718 C C . ASP A 1 92 ? -9.973 6.679 20.563 1.00 84.75 92 ASP A C 1
ATOM 720 O O . ASP A 1 92 ? -10.360 7.427 21.455 1.00 84.75 92 ASP A O 1
ATOM 724 N N . ARG A 1 93 ? -10.522 5.469 20.376 1.00 85.62 93 ARG A N 1
ATOM 725 C CA . ARG A 1 93 ? -11.629 4.927 21.177 1.00 85.62 93 ARG A CA 1
ATOM 726 C C . ARG A 1 93 ? -11.159 4.049 22.334 1.00 85.62 93 ARG A C 1
ATOM 728 O O . ARG A 1 93 ? -11.615 4.224 23.456 1.00 85.62 93 ARG A O 1
ATOM 735 N N . CYS A 1 94 ? -10.306 3.067 22.051 1.00 89.88 94 CYS A N 1
ATOM 736 C CA . CYS A 1 94 ? -9.891 2.056 23.030 1.00 89.88 94 CYS A CA 1
ATOM 737 C C . CYS A 1 94 ? -8.418 2.166 23.444 1.00 89.88 94 CYS A C 1
ATOM 739 O O . CYS A 1 94 ? -7.975 1.422 24.312 1.00 89.88 94 CYS A O 1
ATOM 741 N N . GLY A 1 95 ? -7.640 3.052 22.814 1.00 89.12 95 GLY A N 1
ATOM 742 C CA . GLY A 1 95 ? -6.211 3.224 23.079 1.00 89.12 95 GLY A CA 1
ATOM 743 C C . GLY A 1 95 ? -5.302 2.153 22.467 1.00 89.12 95 GLY A C 1
ATOM 744 O O . GLY A 1 95 ? -4.091 2.358 22.409 1.00 89.12 95 GLY A O 1
ATOM 745 N N . THR A 1 96 ? -5.843 1.037 21.967 1.00 90.88 96 THR A N 1
ATOM 746 C CA . THR A 1 96 ? -5.053 -0.045 21.360 1.00 90.88 96 THR A CA 1
ATOM 747 C C . THR A 1 96 ? -4.296 0.440 20.125 1.00 90.88 96 THR A C 1
ATOM 749 O O . THR A 1 96 ? -4.853 1.151 19.289 1.00 90.88 96 THR A O 1
ATOM 752 N N . THR A 1 97 ? -3.032 0.040 19.987 1.00 90.00 97 THR A N 1
ATOM 753 C CA . THR A 1 97 ? -2.218 0.323 18.799 1.00 90.00 97 THR A CA 1
ATOM 754 C C . THR A 1 97 ? -2.880 -0.236 17.544 1.00 90.00 97 THR A C 1
ATOM 756 O O . THR A 1 97 ? -3.235 -1.414 17.501 1.00 90.00 97 THR A O 1
ATOM 759 N N . ARG A 1 98 ? -3.059 0.609 16.524 1.00 89.31 98 ARG A N 1
ATOM 760 C CA . ARG A 1 98 ? -3.569 0.166 15.225 1.00 89.31 98 ARG A CA 1
ATOM 761 C C . ARG A 1 98 ? -2.557 -0.746 14.540 1.00 89.31 98 ARG A C 1
ATOM 763 O O . ARG A 1 98 ? -1.353 -0.507 14.610 1.00 89.31 98 ARG A O 1
ATOM 770 N N . VAL A 1 99 ? -3.058 -1.748 13.839 1.00 88.62 99 VAL A N 1
ATOM 771 C CA . VAL A 1 99 ? -2.263 -2.662 13.020 1.00 88.62 99 VAL A CA 1
ATOM 772 C C .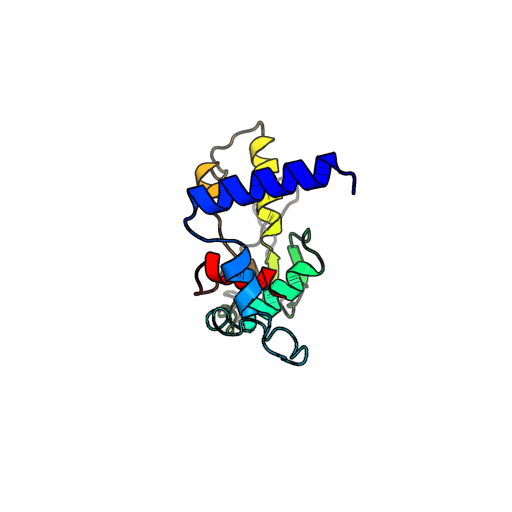 VAL A 1 99 ? -2.518 -2.353 11.554 1.00 88.62 99 VAL A C 1
ATOM 774 O O . VAL A 1 99 ? -3.604 -1.910 11.191 1.00 88.62 99 VAL A O 1
ATOM 777 N N . CYS A 1 100 ? -1.511 -2.535 10.709 1.00 88.00 100 CYS A N 1
ATOM 778 C CA . CYS A 1 100 ? -1.739 -2.479 9.273 1.00 88.00 100 CYS A CA 1
ATOM 779 C C . CYS A 1 100 ? -2.524 -3.734 8.881 1.00 88.00 100 CYS A C 1
ATOM 781 O O . CYS A 1 100 ? -2.063 -4.834 9.186 1.00 88.00 100 CYS A O 1
ATOM 783 N N . GLU A 1 101 ? -3.667 -3.584 8.216 1.00 90.62 101 GLU A N 1
ATOM 784 C CA . GLU A 1 101 ? -4.490 -4.719 7.762 1.00 90.62 101 GLU A CA 1
ATOM 785 C C . GLU A 1 101 ? -4.541 -4.834 6.242 1.00 90.62 101 GLU A C 1
ATOM 787 O O . GLU A 1 101 ? -4.676 -5.937 5.722 1.00 90.62 101 GLU A O 1
ATOM 792 N N . LEU A 1 102 ? -4.373 -3.724 5.519 1.00 90.25 102 LEU A N 1
ATOM 793 C CA . LEU A 1 102 ? -4.415 -3.682 4.060 1.00 90.25 102 LEU A CA 1
ATOM 794 C C . LEU A 1 102 ? -3.163 -2.997 3.512 1.00 90.25 102 LEU A C 1
ATOM 796 O O . LEU A 1 102 ? -2.827 -1.888 3.919 1.00 90.25 102 LEU A O 1
ATOM 800 N N . GLN A 1 103 ? -2.513 -3.641 2.549 1.00 91.88 103 GLN A N 1
ATOM 801 C CA . GLN A 1 103 ? -1.416 -3.084 1.765 1.00 91.88 103 GLN A CA 1
ATOM 802 C C . GLN A 1 103 ? -1.797 -3.088 0.285 1.00 91.88 103 GLN A C 1
ATOM 804 O O . GLN A 1 103 ? -2.048 -4.151 -0.283 1.00 91.88 103 GLN A O 1
ATOM 809 N N . LEU A 1 104 ? -1.789 -1.917 -0.343 1.00 93.12 104 LEU A N 1
ATOM 810 C CA . LEU A 1 104 ? -1.901 -1.738 -1.787 1.00 93.12 104 LEU A CA 1
ATOM 811 C C . LEU A 1 104 ? -0.502 -1.730 -2.409 1.00 93.12 104 LEU A C 1
ATOM 813 O O . LEU A 1 104 ? 0.445 -1.168 -1.842 1.00 93.12 104 LEU A O 1
ATOM 817 N N . THR A 1 105 ? -0.368 -2.371 -3.565 1.00 92.62 105 THR A N 1
ATOM 818 C CA . THR A 1 105 ? 0.892 -2.453 -4.317 1.00 92.62 105 THR A CA 1
ATOM 819 C C . THR A 1 105 ? 0.830 -1.575 -5.570 1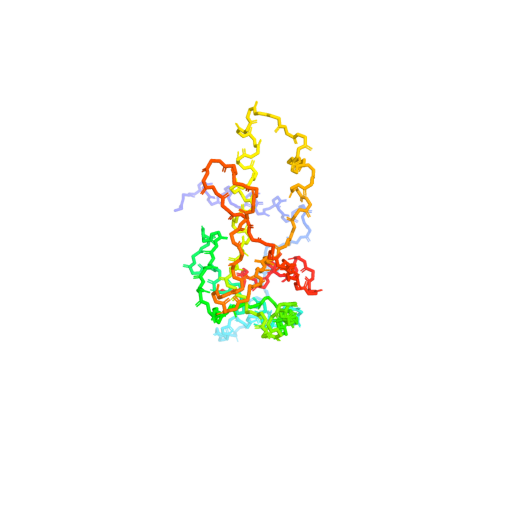.00 92.62 105 THR A C 1
ATOM 821 O O . THR A 1 105 ? -0.273 -1.256 -6.018 1.00 92.62 105 THR A O 1
ATOM 824 N N . PRO A 1 106 ? 1.977 -1.227 -6.183 1.00 90.94 106 PRO A N 1
ATOM 825 C CA . PRO A 1 106 ? 2.005 -0.353 -7.357 1.00 90.94 106 PRO A CA 1
ATOM 826 C C . PRO A 1 106 ? 1.221 -0.896 -8.556 1.00 90.94 106 PRO A C 1
ATOM 828 O O . PRO A 1 106 ? 0.808 -0.123 -9.411 1.00 90.94 106 PRO A O 1
ATOM 831 N N . ALA A 1 107 ? 0.968 -2.210 -8.614 1.00 91.44 107 ALA A N 1
ATOM 832 C CA . ALA A 1 107 ? 0.180 -2.824 -9.682 1.00 91.44 107 ALA A CA 1
ATOM 833 C C . ALA A 1 107 ? -1.241 -2.240 -9.780 1.00 91.44 107 ALA A C 1
ATOM 835 O O . ALA A 1 107 ? -1.798 -2.157 -10.871 1.00 91.44 107 ALA A O 1
ATOM 836 N N . LEU A 1 108 ? -1.792 -1.756 -8.658 1.00 93.25 108 LEU A N 1
ATOM 837 C CA . LEU A 1 108 ? -3.114 -1.134 -8.612 1.00 93.25 108 LEU A CA 1
ATOM 838 C C . LEU A 1 108 ? -3.213 0.135 -9.474 1.00 93.25 108 LEU A C 1
ATOM 840 O O . LEU A 1 108 ? -4.304 0.461 -9.935 1.00 93.25 108 LEU A O 1
ATOM 844 N N . LEU A 1 109 ? -2.106 0.856 -9.686 1.00 90.12 109 LEU A N 1
ATOM 845 C CA . LEU A 1 109 ? -2.097 2.104 -10.457 1.00 90.12 109 LEU A CA 1
ATOM 846 C C . LEU A 1 109 ? -2.681 1.903 -11.856 1.00 90.12 109 LEU A C 1
ATOM 848 O O . LEU A 1 109 ? -3.529 2.682 -12.288 1.00 90.12 109 LEU A O 1
ATOM 852 N N . ARG A 1 110 ? -2.308 0.798 -12.512 1.00 88.31 110 ARG A N 1
ATOM 853 C CA . ARG A 1 110 ? -2.799 0.458 -13.848 1.00 88.31 110 ARG A CA 1
ATOM 854 C C . ARG A 1 110 ? -4.314 0.272 -13.873 1.00 88.31 110 ARG A C 1
ATOM 856 O O . ARG A 1 110 ? -4.988 0.827 -14.736 1.00 88.31 110 ARG A O 1
ATOM 863 N N . ASP A 1 111 ? -4.844 -0.474 -12.908 1.00 90.62 111 ASP A N 1
ATOM 864 C CA . ASP A 1 111 ? -6.282 -0.728 -12.814 1.00 90.62 111 ASP A CA 1
ATOM 865 C C . ASP A 1 111 ? -7.067 0.564 -12.548 1.00 90.62 111 ASP A C 1
ATOM 867 O O . ASP A 1 111 ? -8.181 0.734 -13.047 1.00 90.62 111 ASP A O 1
ATOM 871 N N . VAL A 1 112 ? -6.493 1.493 -11.775 1.00 90.94 112 VAL A N 1
ATOM 872 C CA . VAL A 1 112 ? -7.107 2.798 -11.501 1.00 90.94 112 VAL A CA 1
ATOM 873 C C . VAL A 1 112 ? -7.130 3.674 -12.755 1.00 90.94 112 VAL A C 1
ATOM 875 O O . VAL A 1 112 ? -8.173 4.260 -13.054 1.00 90.94 112 VAL A O 1
ATOM 878 N N . GLU A 1 113 ? -6.032 3.733 -13.512 1.00 89.56 113 GLU A N 1
ATOM 879 C CA . GLU A 1 113 ? -5.981 4.415 -14.814 1.00 89.56 113 GLU A CA 1
ATOM 880 C C . GLU A 1 113 ? -7.043 3.867 -15.775 1.00 89.56 113 GLU A C 1
ATOM 882 O O . GLU A 1 113 ? -7.837 4.626 -16.345 1.00 89.56 113 GLU A O 1
ATOM 887 N N . ASP A 1 114 ? -7.110 2.540 -15.910 1.00 90.12 114 ASP A N 1
ATOM 888 C CA . ASP A 1 114 ? -8.075 1.871 -16.779 1.00 90.12 114 ASP A CA 1
ATOM 889 C C . ASP A 1 114 ? -9.514 2.179 -16.345 1.00 90.12 114 ASP A C 1
ATOM 891 O O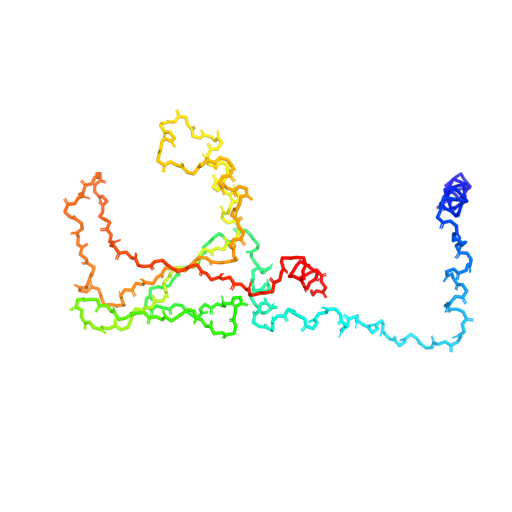 . ASP A 1 114 ? -10.337 2.605 -17.165 1.00 90.12 114 ASP A O 1
ATOM 895 N N . ALA A 1 115 ? -9.815 2.072 -15.048 1.00 90.12 115 ALA A N 1
ATOM 896 C CA . ALA A 1 115 ? -11.132 2.392 -14.508 1.00 90.12 115 ALA A CA 1
ATOM 897 C C . ALA A 1 115 ? -11.539 3.855 -14.766 1.00 90.12 115 ALA A C 1
ATOM 899 O O . ALA A 1 115 ? -12.694 4.124 -15.114 1.00 90.12 115 ALA A O 1
ATOM 900 N N . LEU A 1 116 ? -10.607 4.806 -14.641 1.00 89.62 116 LEU A N 1
ATOM 901 C CA . LEU A 1 116 ? -10.871 6.231 -14.861 1.00 89.62 116 LEU A CA 1
ATOM 902 C C . LEU A 1 116 ? -11.100 6.576 -16.332 1.00 89.62 116 LEU A C 1
ATOM 904 O O . LEU A 1 116 ? -11.978 7.397 -16.639 1.00 89.62 116 LEU A O 1
ATOM 908 N N . SER A 1 117 ? -10.381 5.915 -17.239 1.00 87.38 117 SER A N 1
ATOM 909 C CA . SER A 1 117 ? -10.601 6.047 -18.682 1.00 87.38 117 SER A CA 1
ATOM 910 C C . SER A 1 117 ? -11.993 5.540 -19.091 1.00 87.38 117 SER A C 1
ATOM 912 O O . SER A 1 117 ? -12.678 6.160 -19.908 1.00 87.38 117 SER A O 1
ATOM 914 N N . MET A 1 118 ? -12.461 4.456 -18.459 1.00 90.88 118 MET A N 1
ATOM 915 C CA . MET A 1 118 ? -13.744 3.813 -18.755 1.00 90.88 118 MET A CA 1
ATOM 916 C C . MET A 1 118 ? -14.944 4.464 -18.051 1.00 90.88 118 MET A C 1
ATOM 918 O O . MET A 1 118 ? -16.090 4.237 -18.457 1.00 90.88 118 MET A O 1
ATOM 922 N N . HIS A 1 119 ? -14.721 5.264 -17.003 1.00 89.44 119 HIS A N 1
ATOM 923 C CA . HIS A 1 119 ? -15.797 5.893 -16.236 1.00 89.44 119 HIS A CA 1
ATOM 924 C C . HIS A 1 119 ? -16.538 6.955 -17.057 1.00 89.44 119 HIS A C 1
ATOM 926 O O . HIS A 1 119 ? -15.957 7.939 -17.517 1.00 89.44 119 HIS A O 1
ATOM 932 N N . LYS A 1 120 ? -17.855 6.773 -17.205 1.00 91.12 120 LYS A N 1
ATOM 933 C CA . LYS A 1 120 ? -18.752 7.660 -17.976 1.00 91.12 120 LYS A CA 1
ATOM 934 C C . LYS A 1 120 ? -19.566 8.625 -17.108 1.00 91.12 120 LYS A C 1
ATOM 936 O O . LYS A 1 120 ? -20.368 9.387 -17.639 1.00 91.12 120 LYS A O 1
ATOM 941 N N . GLY A 1 121 ? -19.438 8.523 -15.785 1.00 90.56 121 GLY A N 1
ATOM 942 C CA . GLY A 1 121 ? -20.191 9.334 -14.833 1.00 90.56 121 GLY A CA 1
ATOM 943 C C . GLY A 1 121 ? -19.503 10.655 -14.502 1.00 90.56 121 GLY A C 1
ATOM 944 O O . GLY A 1 121 ? -18.528 11.049 -15.137 1.00 90.56 121 GLY A O 1
ATOM 945 N N . ASP A 1 122 ? -20.006 11.313 -13.458 1.00 87.88 122 ASP A N 1
ATOM 946 C CA . ASP A 1 122 ? -19.351 12.487 -12.890 1.00 87.88 122 ASP A CA 1
ATOM 947 C C . ASP A 1 122 ? -17.931 12.129 -12.417 1.00 87.88 122 ASP A C 1
ATOM 949 O O . ASP A 1 122 ? -17.740 11.163 -11.669 1.00 87.88 122 ASP A O 1
ATOM 953 N N . LYS A 1 123 ? -16.947 12.896 -12.898 1.00 86.75 123 LYS A N 1
ATOM 954 C CA . LYS A 1 123 ? -15.522 12.780 -12.564 1.00 86.75 123 LYS A CA 1
ATOM 955 C C . LYS A 1 123 ? -15.074 13.829 -11.542 1.00 86.75 123 LYS A C 1
ATOM 957 O O . LYS A 1 123 ? -13.923 13.797 -11.138 1.00 86.75 123 LYS A O 1
ATOM 962 N N . SER A 1 124 ? -15.960 14.719 -11.082 1.00 86.00 124 SER A N 1
ATOM 963 C CA . SER A 1 124 ? -15.627 15.838 -10.182 1.00 86.00 124 SER A CA 1
ATOM 964 C C . SER A 1 124 ? -14.942 15.424 -8.874 1.00 86.00 124 SER A C 1
ATOM 966 O O . SER A 1 124 ? -14.222 16.216 -8.273 1.00 86.00 124 SER A O 1
ATOM 968 N N . ARG A 1 125 ? -15.173 14.184 -8.426 1.00 84.25 125 ARG A N 1
ATOM 969 C CA . ARG A 1 125 ? -14.598 13.603 -7.203 1.00 84.25 125 ARG A CA 1
ATOM 970 C C . ARG A 1 125 ? -13.459 12.615 -7.460 1.00 84.25 125 ARG A C 1
ATOM 972 O O . ARG A 1 125 ? -13.011 11.973 -6.514 1.00 84.25 125 ARG A O 1
ATOM 979 N N . LEU A 1 126 ? -13.060 12.429 -8.714 1.00 86.88 126 LEU A N 1
ATOM 980 C CA . LEU A 1 126 ? -12.020 11.488 -9.116 1.00 86.88 126 LEU A CA 1
ATOM 981 C C . LEU A 1 126 ? -10.710 12.233 -9.382 1.00 86.88 126 LEU A C 1
ATOM 983 O O . LEU A 1 126 ? -10.727 13.423 -9.688 1.00 86.88 126 LEU A O 1
ATOM 987 N N . ALA A 1 127 ? -9.589 11.522 -9.268 1.00 85.62 127 ALA A N 1
ATOM 988 C CA . ALA A 1 127 ? -8.288 12.046 -9.671 1.00 85.62 127 ALA A CA 1
ATOM 989 C C . ALA A 1 127 ? -8.291 12.372 -11.174 1.00 85.62 127 ALA A C 1
ATOM 991 O O . ALA A 1 127 ? -8.903 11.647 -11.968 1.00 85.62 127 ALA A O 1
ATOM 992 N N . SER A 1 128 ? -7.631 13.466 -11.558 1.00 87.31 128 SER A N 1
ATOM 993 C CA . SER A 1 128 ? -7.407 13.788 -12.968 1.00 87.31 128 SER A CA 1
ATOM 994 C C . SER A 1 128 ? -6.340 12.870 -13.577 1.00 87.31 128 SER A C 1
ATOM 996 O O . SER A 1 128 ? -5.578 12.230 -12.857 1.00 87.31 128 SER A O 1
ATOM 998 N N . GLU A 1 129 ? -6.261 12.800 -14.908 1.00 83.50 129 GLU A N 1
ATOM 999 C CA . GLU A 1 129 ? -5.209 12.019 -15.585 1.00 83.50 129 GLU A CA 1
ATOM 1000 C C . GLU A 1 129 ? -3.799 12.536 -15.252 1.00 83.50 129 GLU A C 1
ATOM 1002 O O . GLU A 1 129 ? -2.874 11.743 -15.112 1.00 83.50 129 GLU A O 1
ATOM 1007 N N . GLU A 1 130 ? -3.642 13.851 -15.067 1.00 85.38 130 GLU A N 1
ATOM 1008 C CA . GLU A 1 130 ? -2.379 14.461 -14.637 1.00 85.38 130 GLU A CA 1
ATOM 1009 C C . GLU A 1 130 ? -2.008 14.041 -13.208 1.00 85.38 130 GLU A C 1
ATOM 1011 O O . GLU A 1 130 ? -0.854 13.700 -12.955 1.00 85.38 130 GLU A O 1
ATOM 1016 N N . ASP A 1 131 ? -2.990 13.975 -12.298 1.00 86.88 131 ASP A N 1
ATOM 1017 C CA . ASP A 1 131 ? -2.761 13.502 -10.928 1.00 86.88 131 ASP A CA 1
ATOM 1018 C C . ASP A 1 131 ? -2.274 12.047 -10.916 1.00 86.88 131 ASP A C 1
ATOM 1020 O O . ASP A 1 131 ? -1.345 11.725 -10.179 1.00 86.88 131 ASP A O 1
ATOM 1024 N N . LEU A 1 132 ? -2.878 11.176 -11.736 1.00 84.81 132 LEU A N 1
ATOM 1025 C CA . LEU A 1 132 ? -2.495 9.761 -11.820 1.00 84.81 132 LEU A CA 1
ATOM 1026 C C . LEU A 1 132 ? -1.075 9.570 -12.344 1.00 84.81 132 LEU A C 1
ATOM 1028 O O . LEU A 1 132 ? -0.339 8.751 -11.805 1.00 84.81 132 LEU A O 1
ATOM 1032 N N . LEU A 1 133 ? -0.679 10.332 -13.369 1.00 82.50 133 LEU A N 1
ATOM 1033 C CA . LEU A 1 133 ? 0.686 10.286 -13.903 1.00 82.50 133 LEU A CA 1
ATOM 1034 C C . LEU A 1 133 ? 1.728 10.701 -12.857 1.00 82.50 133 LEU A C 1
ATOM 1036 O O . LEU A 1 133 ? 2.882 10.286 -12.942 1.00 82.50 133 LEU A O 1
ATOM 1040 N N . GLY A 1 134 ? 1.324 11.518 -11.882 1.00 83.38 134 GLY A N 1
ATOM 1041 C CA . GLY A 1 134 ? 2.150 11.907 -10.746 1.00 83.38 134 GLY A CA 1
ATOM 1042 C C . GLY A 1 134 ? 2.180 10.892 -9.602 1.00 83.38 134 GLY A C 1
ATOM 1043 O O . GLY A 1 134 ? 2.923 11.104 -8.649 1.00 83.38 134 GLY A O 1
ATOM 1044 N N . TRP A 1 135 ? 1.386 9.817 -9.640 1.00 86.06 135 TRP A N 1
ATOM 1045 C CA . TRP A 1 135 ? 1.401 8.805 -8.585 1.00 86.06 135 TRP A CA 1
ATOM 1046 C C . TRP A 1 135 ? 2.592 7.858 -8.756 1.00 86.06 135 TRP A C 1
ATOM 1048 O O . TRP A 1 135 ? 2.634 7.043 -9.673 1.00 86.06 135 TRP A O 1
ATOM 1058 N N . ASP A 1 136 ? 3.533 7.915 -7.818 1.00 81.62 136 ASP A N 1
ATOM 1059 C CA . ASP A 1 136 ? 4.775 7.131 -7.815 1.00 81.62 136 ASP A CA 1
ATOM 1060 C C . ASP A 1 136 ? 4.992 6.343 -6.510 1.00 81.62 136 ASP A C 1
ATOM 1062 O O . ASP A 1 136 ? 6.079 5.822 -6.235 1.00 81.62 136 ASP A O 1
ATOM 1066 N N . TRP A 1 137 ? 3.938 6.210 -5.703 1.00 86.81 137 TRP A N 1
ATOM 1067 C CA . TRP A 1 137 ? 4.004 5.523 -4.423 1.00 86.81 137 TRP A CA 1
ATOM 1068 C C . TRP A 1 137 ? 4.402 4.050 -4.588 1.00 86.81 137 TRP A C 1
ATOM 1070 O O . TRP A 1 137 ? 3.969 3.330 -5.489 1.00 86.81 137 TRP A O 1
ATOM 1080 N N . GLN A 1 138 ? 5.211 3.558 -3.652 1.00 87.69 138 GLN A N 1
ATOM 1081 C CA . GLN A 1 138 ? 5.671 2.167 -3.666 1.00 87.69 138 GLN A CA 1
ATOM 1082 C C . GLN A 1 138 ? 4.704 1.229 -2.964 1.00 87.69 138 GLN A C 1
ATOM 1084 O O . GLN A 1 138 ? 4.564 0.066 -3.337 1.00 87.69 138 GLN A O 1
ATOM 1089 N N . THR A 1 139 ? 4.058 1.704 -1.903 1.00 90.38 139 THR A N 1
ATOM 1090 C CA . THR A 1 139 ? 2.981 0.977 -1.246 1.00 90.38 139 THR A CA 1
ATOM 1091 C C . THR A 1 139 ? 2.125 1.925 -0.416 1.00 90.38 139 THR A C 1
ATOM 1093 O O . THR A 1 139 ? 2.635 2.840 0.233 1.00 90.38 139 THR A O 1
ATOM 1096 N N . VAL A 1 140 ? 0.816 1.682 -0.410 1.00 90.38 140 VAL A N 1
ATOM 1097 C CA . VAL A 1 140 ? -0.128 2.370 0.477 1.00 90.38 140 VAL A CA 1
ATOM 1098 C C . VAL A 1 140 ? -0.620 1.374 1.511 1.00 90.38 140 VAL A C 1
ATOM 1100 O O . VAL A 1 140 ? -1.050 0.278 1.163 1.00 90.38 140 VAL A O 1
ATOM 1103 N N . CYS A 1 141 ? -0.569 1.751 2.782 1.00 88.56 141 CYS A N 1
ATOM 1104 C CA . CYS A 1 141 ? -0.935 0.882 3.889 1.00 88.56 141 CYS A CA 1
ATOM 1105 C C . CYS A 1 141 ? -2.053 1.503 4.723 1.00 88.56 141 CYS A C 1
ATOM 1107 O O . CYS A 1 141 ? -2.001 2.681 5.090 1.00 88.56 141 CYS A O 1
ATOM 1109 N N . VAL A 1 142 ? -3.052 0.693 5.059 1.00 88.00 142 VAL A N 1
ATOM 1110 C CA . VAL A 1 142 ? -4.203 1.108 5.858 1.00 88.00 142 VAL A CA 1
ATOM 1111 C C . VAL A 1 142 ? -4.118 0.475 7.236 1.00 88.00 142 VAL A C 1
ATOM 1113 O O . VAL A 1 142 ? -4.019 -0.747 7.381 1.00 88.00 142 VAL A O 1
ATOM 1116 N N . PHE A 1 143 ? -4.128 1.335 8.254 1.00 87.69 143 PHE A N 1
ATOM 1117 C CA . PHE A 1 143 ? -4.010 0.936 9.647 1.00 87.69 143 PHE A CA 1
ATOM 1118 C C . PHE A 1 143 ? -5.371 0.997 10.333 1.00 87.69 143 PHE A C 1
ATOM 1120 O O . PHE A 1 143 ? -5.976 2.069 10.462 1.00 87.69 143 PHE A O 1
ATOM 1127 N N . ALA A 1 144 ? -5.802 -0.149 10.846 1.00 87.06 144 ALA A N 1
ATOM 1128 C CA . ALA A 1 144 ? -7.082 -0.343 11.504 1.00 87.06 144 ALA A CA 1
ATOM 1129 C C . ALA A 1 144 ? -6.901 -0.740 12.975 1.00 87.06 144 ALA A C 1
ATOM 1131 O O . ALA A 1 144 ? -5.830 -1.157 13.425 1.00 87.06 144 ALA A O 1
ATOM 1132 N N . CYS A 1 145 ? -7.948 -0.531 13.773 1.00 88.00 145 CYS A N 1
ATOM 1133 C CA . CYS A 1 145 ? -7.949 -0.990 15.155 1.00 88.00 145 CYS A CA 1
ATOM 1134 C C . CYS A 1 145 ? -8.232 -2.499 15.170 1.00 88.00 145 CYS A C 1
ATOM 1136 O O . CYS A 1 145 ? -9.288 -2.881 14.680 1.00 88.00 145 CYS A O 1
ATOM 1138 N N . PRO A 1 146 ? -7.385 -3.335 15.797 1.00 87.25 146 PRO A N 1
ATOM 1139 C CA . PRO A 1 146 ? -7.596 -4.786 15.822 1.00 87.25 146 PRO A CA 1
ATOM 1140 C C . PRO A 1 146 ? -8.750 -5.223 16.744 1.00 87.25 146 PRO A C 1
ATOM 1142 O O . PRO A 1 146 ? -8.957 -6.411 16.957 1.00 87.25 146 PRO A O 1
ATOM 1145 N N . ASN A 1 147 ? -9.447 -4.279 17.383 1.00 86.56 147 ASN A N 1
ATOM 1146 C CA . ASN A 1 147 ? -10.553 -4.571 18.284 1.00 86.56 147 ASN A CA 1
ATOM 1147 C C . ASN A 1 147 ? -11.884 -4.345 17.560 1.00 86.56 147 ASN A C 1
ATOM 1149 O O . ASN A 1 147 ? -12.265 -3.194 17.332 1.00 86.56 147 ASN A O 1
ATOM 1153 N N . ASP A 1 148 ? -12.616 -5.426 17.295 1.00 79.94 148 ASP A N 1
ATOM 1154 C CA . ASP A 1 148 ? -13.910 -5.414 16.598 1.00 79.94 148 ASP A CA 1
ATOM 1155 C C . ASP A 1 148 ? -14.939 -4.477 17.243 1.00 79.94 148 ASP A C 1
ATOM 1157 O O . ASP A 1 148 ? -15.739 -3.849 16.554 1.00 79.94 148 ASP A O 1
ATOM 1161 N N . ALA A 1 149 ? -14.887 -4.287 18.567 1.00 80.44 149 ALA A N 1
ATOM 1162 C CA . ALA A 1 149 ? -15.777 -3.357 19.270 1.00 80.44 149 ALA A CA 1
ATOM 1163 C C . ALA A 1 149 ? -15.573 -1.880 18.855 1.00 80.44 149 ALA A C 1
ATOM 1165 O O . ALA A 1 149 ? -16.383 -1.004 19.177 1.00 80.44 149 ALA A O 1
ATOM 1166 N N . CYS A 1 150 ? -14.468 -1.576 18.168 1.00 79.19 150 CYS A N 1
ATOM 1167 C CA . CYS A 1 150 ? -14.179 -0.253 17.626 1.00 79.19 150 CYS A CA 1
ATOM 1168 C C . CYS A 1 150 ? -14.695 -0.054 16.200 1.00 79.19 150 CYS A C 1
ATOM 1170 O O . CYS A 1 150 ? -14.714 1.091 15.746 1.00 79.19 150 CYS A O 1
ATOM 1172 N N . VAL A 1 151 ? -15.163 -1.111 15.529 1.00 70.94 151 VAL A N 1
ATOM 1173 C CA . VAL A 1 151 ? -15.855 -0.999 14.244 1.00 70.94 151 VAL A CA 1
ATOM 1174 C C . VAL A 1 151 ? -17.212 -0.356 14.508 1.00 70.94 151 VAL A C 1
ATOM 1176 O O . VAL A 1 151 ? -18.101 -0.938 15.127 1.00 70.94 151 VAL A O 1
ATOM 1179 N N . VAL A 1 152 ? -17.355 0.903 14.101 1.00 64.81 152 VAL A N 1
ATOM 1180 C CA . VAL A 1 152 ? -18.623 1.625 14.225 1.00 64.81 152 VAL A CA 1
ATOM 1181 C C . VAL A 1 152 ? -19.423 1.369 12.957 1.00 64.81 152 VAL A C 1
ATOM 1183 O O . VAL A 1 152 ? -18.916 1.657 11.872 1.00 64.81 152 VAL A O 1
ATOM 1186 N N . PRO A 1 153 ? -20.669 0.888 13.052 1.00 57.72 153 PRO A N 1
ATOM 1187 C CA . PRO A 1 153 ? -21.573 0.933 11.918 1.00 57.72 153 PRO A CA 1
ATOM 1188 C C . PRO A 1 153 ? -21.747 2.402 11.521 1.00 57.72 153 PRO A C 1
ATOM 1190 O O . PRO A 1 153 ? -22.179 3.217 12.339 1.00 57.72 153 PRO A O 1
ATOM 1193 N N . SER A 1 154 ? -21.365 2.759 10.295 1.00 54.06 154 SER A N 1
ATOM 1194 C CA . SER A 1 154 ? -21.667 4.080 9.736 1.00 54.06 154 SER A CA 1
ATOM 1195 C C . SER A 1 154 ? -23.161 4.355 9.859 1.00 54.06 154 SER A C 1
ATOM 1197 O O . SER A 1 154 ? -23.982 3.513 9.501 1.00 54.06 154 SER A O 1
ATOM 1199 N N . THR A 1 155 ? -23.515 5.547 10.327 1.00 50.97 155 THR A N 1
ATOM 1200 C CA . THR A 1 155 ? -24.888 6.060 10.236 1.00 50.97 155 THR A CA 1
ATOM 1201 C C . THR A 1 155 ? -25.238 6.500 8.815 1.00 50.97 155 THR A C 1
ATOM 1203 O O . THR A 1 155 ? -26.412 6.643 8.488 1.00 50.97 155 THR A O 1
ATOM 1206 N N . ASP A 1 156 ? -24.225 6.703 7.970 1.00 49.75 156 ASP A N 1
ATOM 1207 C CA . ASP A 1 156 ? -24.349 7.013 6.551 1.00 49.75 156 ASP A CA 1
ATOM 1208 C C . ASP A 1 156 ? -24.351 5.697 5.760 1.00 49.75 156 ASP A C 1
ATOM 1210 O O . ASP A 1 156 ? -23.319 5.216 5.282 1.00 49.75 156 ASP A O 1
ATOM 1214 N N . VAL A 1 157 ? -25.511 5.036 5.767 1.00 52.78 157 VAL A N 1
ATOM 1215 C CA . VAL A 1 157 ? -25.746 3.757 5.092 1.00 52.78 157 VAL A CA 1
ATOM 1216 C C . VAL A 1 157 ? -26.311 4.049 3.705 1.00 52.78 157 VAL A C 1
ATOM 1218 O O . VAL A 1 157 ? -27.525 4.093 3.509 1.00 52.78 157 VAL A O 1
ATOM 1221 N N . HIS A 1 158 ? -25.449 4.244 2.708 1.00 51.38 158 HIS A N 1
ATOM 1222 C CA . HIS A 1 158 ? -25.901 4.232 1.317 1.00 51.38 158 HIS A CA 1
ATOM 1223 C C . HIS A 1 158 ? -25.857 2.792 0.795 1.00 51.38 158 HIS A C 1
ATOM 1225 O O . HIS A 1 158 ? -24.804 2.162 0.778 1.00 51.38 158 HIS A O 1
ATOM 1231 N N . ARG A 1 159 ? -27.008 2.251 0.371 1.00 53.25 159 ARG A N 1
ATOM 1232 C CA . ARG A 1 159 ? -27.125 0.891 -0.202 1.00 53.25 159 ARG A CA 1
ATOM 1233 C C . ARG A 1 159 ? -26.545 -0.227 0.687 1.00 53.25 159 ARG A C 1
ATOM 1235 O O . ARG A 1 159 ? -25.907 -1.140 0.175 1.00 53.25 159 ARG A O 1
ATOM 1242 N N . ASN A 1 160 ? -26.799 -0.189 1.997 1.00 53.28 160 ASN A N 1
ATOM 1243 C CA . ASN A 1 160 ? -26.330 -1.208 2.953 1.00 53.28 160 ASN A CA 1
ATOM 1244 C C . ASN A 1 160 ? -24.799 -1.284 3.147 1.00 53.28 160 ASN A C 1
ATOM 1246 O O . ASN A 1 160 ? -24.303 -2.276 3.675 1.00 53.28 160 ASN A O 1
ATOM 1250 N N . VAL A 1 161 ? -24.047 -0.249 2.761 1.00 51.12 161 VAL A N 1
ATOM 1251 C CA . VAL A 1 161 ? -22.599 -0.164 3.005 1.00 51.12 161 VAL A CA 1
ATOM 1252 C C . VAL A 1 161 ? -22.335 0.758 4.193 1.00 51.12 161 VAL A C 1
ATOM 1254 O O . VAL A 1 161 ? -22.842 1.877 4.229 1.00 51.12 161 VAL A O 1
ATOM 1257 N N . SER A 1 162 ? -21.545 0.292 5.163 1.00 46.88 162 SER A N 1
ATOM 1258 C CA . SER A 1 162 ? -21.066 1.097 6.288 1.00 46.88 162 SER A CA 1
ATOM 1259 C C . SER A 1 162 ? -19.587 1.441 6.123 1.00 46.88 162 SER A C 1
ATOM 1261 O O . SER A 1 162 ? -18.765 0.541 5.981 1.00 46.88 162 SER A O 1
ATOM 1263 N N . TYR A 1 163 ? -19.245 2.726 6.186 1.00 51.00 163 TYR A N 1
ATOM 1264 C CA . TYR A 1 163 ? -17.871 3.223 6.108 1.00 51.00 163 TYR A CA 1
ATOM 1265 C C . TYR A 1 163 ? -17.262 3.402 7.509 1.00 51.00 163 TYR A C 1
ATOM 1267 O O . TYR A 1 163 ? -17.857 4.056 8.365 1.00 51.00 163 TYR A O 1
ATOM 1275 N N . ALA A 1 164 ? -16.071 2.850 7.743 1.00 56.12 164 ALA A N 1
ATOM 1276 C CA . ALA A 1 164 ? -15.271 3.123 8.937 1.00 56.12 164 ALA A CA 1
ATOM 1277 C C . ALA A 1 164 ? -14.136 4.099 8.590 1.00 56.12 164 ALA A C 1
ATOM 1279 O O . ALA A 1 164 ? -13.560 4.041 7.505 1.00 56.12 164 ALA A O 1
ATOM 1280 N N . LEU A 1 165 ? -13.833 5.027 9.501 1.00 50.62 165 LEU A N 1
ATOM 1281 C CA . LEU A 1 165 ? -12.778 6.023 9.311 1.00 50.62 165 LEU A CA 1
ATOM 1282 C C . LEU A 1 165 ? -11.427 5.385 9.661 1.00 50.62 165 LEU A C 1
ATOM 1284 O O . LEU A 1 165 ? -11.061 5.266 10.833 1.00 50.62 165 LEU A O 1
ATOM 1288 N N . GLU A 1 166 ? -10.712 4.935 8.638 1.00 58.75 166 GLU A N 1
ATOM 1289 C CA . GLU A 1 166 ? -9.392 4.315 8.761 1.00 58.75 166 GLU A CA 1
ATOM 1290 C C . GLU A 1 166 ? -8.284 5.344 8.488 1.00 58.75 166 GLU A C 1
ATOM 1292 O O . GLU A 1 166 ? -8.491 6.322 7.767 1.00 58.75 166 GLU A O 1
ATOM 1297 N N . ARG A 1 167 ? -7.101 5.170 9.099 1.00 59.69 167 ARG A N 1
ATOM 1298 C CA . ARG A 1 167 ? -5.946 6.045 8.828 1.00 59.69 167 ARG A CA 1
ATOM 1299 C C . ARG A 1 167 ? -5.074 5.413 7.748 1.00 59.69 167 ARG A C 1
ATOM 1301 O O . ARG A 1 167 ? -4.676 4.255 7.872 1.00 59.69 167 ARG A O 1
ATOM 1308 N N . VAL A 1 168 ? -4.751 6.202 6.728 1.00 64.69 168 VAL A N 1
ATOM 1309 C CA . VAL A 1 168 ? -3.926 5.796 5.585 1.00 64.69 168 VAL A CA 1
ATOM 1310 C C . VAL A 1 168 ? -2.524 6.374 5.742 1.00 64.69 168 VAL A C 1
ATOM 1312 O O . VAL A 1 168 ? -2.375 7.559 6.036 1.00 64.69 168 VAL A O 1
ATOM 1315 N N . PHE A 1 169 ? -1.507 5.541 5.534 1.00 65.75 169 PHE A N 1
ATOM 1316 C CA . PHE A 1 169 ? -0.116 5.969 5.433 1.00 65.75 169 PHE A CA 1
ATOM 1317 C C . PHE A 1 169 ? 0.448 5.540 4.081 1.00 65.75 169 PHE A C 1
ATOM 1319 O O . PHE A 1 169 ? 0.328 4.378 3.686 1.00 65.75 169 PHE A O 1
ATOM 1326 N N . VAL A 1 170 ? 1.084 6.482 3.392 1.00 66.19 170 VAL A N 1
ATOM 1327 C CA . VAL A 1 170 ? 1.866 6.216 2.183 1.00 66.19 170 VAL A CA 1
ATOM 1328 C C . VAL A 1 170 ? 3.309 5.991 2.624 1.00 66.19 170 VAL A C 1
ATOM 1330 O O . VAL A 1 170 ? 3.844 6.783 3.400 1.00 66.19 170 VAL A O 1
ATOM 1333 N N . ALA A 1 171 ? 3.907 4.872 2.214 1.00 61.16 171 ALA A N 1
ATOM 1334 C CA . ALA A 1 171 ? 5.301 4.568 2.512 1.00 61.16 171 ALA A CA 1
ATOM 1335 C C . ALA A 1 171 ? 6.123 4.637 1.224 1.00 61.16 171 ALA A C 1
ATOM 1337 O O . ALA A 1 171 ? 5.880 3.884 0.277 1.00 61.16 171 ALA A O 1
ATOM 1338 N N . GLU A 1 172 ? 7.115 5.518 1.229 1.00 62.53 172 GLU A N 1
ATOM 1339 C CA . GLU A 1 172 ? 8.021 5.777 0.114 1.00 62.53 172 GLU A CA 1
ATOM 1340 C C . GLU A 1 172 ? 9.464 5.534 0.566 1.00 62.53 172 GLU A C 1
ATOM 1342 O O . GLU A 1 172 ? 9.860 5.882 1.680 1.00 62.53 172 GLU A O 1
ATOM 1347 N N . SER A 1 173 ? 10.252 4.891 -0.288 1.00 58.91 173 SER A N 1
ATOM 1348 C CA . SER A 1 173 ? 11.701 4.787 -0.146 1.00 58.91 173 SER A CA 1
ATOM 1349 C C . SER A 1 173 ? 12.340 6.150 -0.385 1.00 58.91 173 SER A C 1
ATOM 1351 O O . SER A 1 173 ? 12.030 6.816 -1.365 1.00 58.91 173 SER A O 1
ATOM 1353 N N . GLU A 1 174 ? 13.320 6.507 0.443 1.00 59.22 174 GLU A N 1
ATOM 1354 C CA . GLU A 1 174 ? 14.107 7.740 0.288 1.00 59.22 174 GLU A CA 1
ATOM 1355 C C . GLU A 1 174 ? 15.030 7.722 -0.949 1.00 59.22 174 GLU A C 1
ATOM 1357 O O . GLU A 1 174 ? 15.575 8.752 -1.342 1.00 59.22 174 GLU A O 1
ATOM 1362 N N . ALA A 1 175 ? 15.246 6.551 -1.560 1.00 56.28 175 ALA A N 1
ATOM 1363 C CA . ALA A 1 175 ? 16.084 6.414 -2.748 1.00 56.28 175 ALA A CA 1
ATOM 1364 C C . ALA A 1 175 ? 15.346 6.823 -4.043 1.00 56.28 175 ALA A C 1
ATOM 1366 O O . ALA A 1 175 ? 14.183 6.460 -4.217 1.00 56.28 175 ALA A O 1
ATOM 1367 N N . PRO A 1 176 ? 16.026 7.505 -4.986 1.00 59.06 176 PRO A N 1
ATOM 1368 C CA . PRO A 1 176 ? 15.425 7.955 -6.242 1.00 59.06 176 PRO A CA 1
ATOM 1369 C C . PRO A 1 176 ? 14.971 6.786 -7.134 1.00 59.06 176 PRO A C 1
ATOM 1371 O O . PRO A 1 176 ? 15.638 5.750 -7.204 1.00 59.06 176 PRO A O 1
ATOM 1374 N N . GLY A 1 177 ? 13.861 6.975 -7.860 1.00 57.19 177 GLY A N 1
ATOM 1375 C CA . GLY A 1 177 ? 13.204 5.954 -8.696 1.00 57.19 177 GLY A CA 1
ATOM 1376 C C . GLY A 1 177 ? 14.130 5.222 -9.676 1.00 57.19 177 GLY A C 1
ATOM 1377 O O . GLY A 1 177 ? 14.065 3.999 -9.795 1.00 57.19 177 GLY A O 1
ATOM 1378 N N . ASP A 1 178 ? 15.072 5.929 -10.299 1.00 53.03 178 ASP A N 1
ATOM 1379 C CA . ASP A 1 178 ? 16.033 5.327 -11.235 1.00 53.03 178 ASP A CA 1
ATOM 1380 C C . ASP A 1 178 ? 16.984 4.331 -10.555 1.00 53.03 178 ASP A C 1
ATOM 1382 O O . ASP A 1 178 ? 17.300 3.275 -11.111 1.00 53.03 178 ASP A O 1
ATOM 1386 N N . ALA A 1 179 ? 17.408 4.620 -9.320 1.00 57.84 179 ALA A N 1
ATOM 1387 C CA . ALA A 1 179 ? 18.243 3.708 -8.539 1.00 57.84 179 AL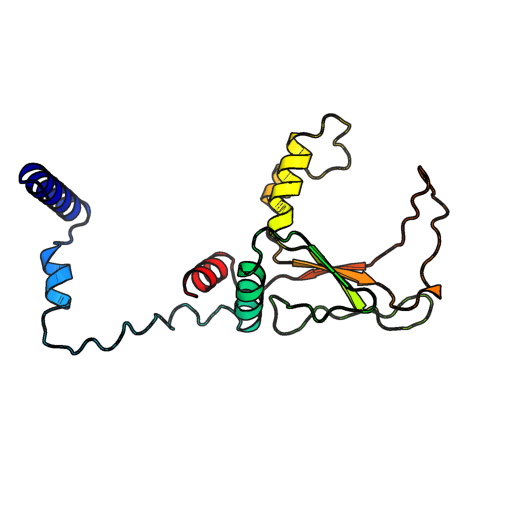A A CA 1
ATOM 1388 C C . ALA A 1 179 ? 17.459 2.447 -8.139 1.00 57.84 179 ALA A C 1
ATOM 1390 O O . ALA A 1 179 ? 17.997 1.339 -8.132 1.00 57.84 179 ALA A O 1
ATOM 1391 N N . LEU A 1 180 ? 16.166 2.613 -7.862 1.00 56.22 180 LEU A N 1
ATOM 1392 C CA . LEU A 1 180 ? 15.248 1.542 -7.494 1.00 56.22 180 LEU A CA 1
ATOM 1393 C C . LEU A 1 180 ? 14.925 0.610 -8.674 1.00 56.22 180 LEU A C 1
ATOM 1395 O O . LEU A 1 180 ? 14.804 -0.599 -8.470 1.00 56.22 180 LEU A O 1
ATOM 1399 N N . LEU A 1 181 ? 14.827 1.144 -9.896 1.00 58.28 181 LEU A N 1
ATOM 1400 C CA . LEU A 1 181 ? 14.617 0.375 -11.131 1.00 58.28 181 LEU A CA 1
ATOM 1401 C C . LEU A 1 181 ? 15.866 -0.403 -11.563 1.00 58.28 181 LEU A C 1
ATOM 1403 O O . LEU A 1 181 ? 15.765 -1.549 -12.006 1.00 58.28 181 LEU A O 1
ATOM 1407 N N . LYS A 1 182 ? 17.056 0.190 -11.414 1.00 55.97 182 LYS A N 1
ATOM 1408 C CA . LYS A 1 182 ? 18.327 -0.514 -11.650 1.00 55.97 182 LYS A CA 1
ATOM 1409 C C . LYS A 1 182 ? 18.501 -1.684 -10.679 1.00 55.97 182 LYS A C 1
ATOM 1411 O O . LYS A 1 182 ? 18.862 -2.784 -11.089 1.00 55.97 182 LYS A O 1
ATOM 1416 N N . ALA A 1 183 ? 18.176 -1.463 -9.406 1.00 57.44 183 ALA A N 1
ATOM 1417 C CA . ALA A 1 183 ? 18.309 -2.462 -8.354 1.00 57.44 183 ALA A CA 1
ATOM 1418 C C . ALA A 1 183 ? 17.379 -3.678 -8.525 1.00 57.44 183 ALA A C 1
ATOM 1420 O O . ALA A 1 183 ? 17.761 -4.786 -8.164 1.00 57.44 183 ALA A O 1
ATOM 1421 N N . THR A 1 184 ? 16.175 -3.498 -9.079 1.00 54.38 184 THR A N 1
ATOM 1422 C CA . THR A 1 184 ? 15.218 -4.598 -9.301 1.00 54.38 184 THR A CA 1
ATOM 1423 C C . THR A 1 184 ? 15.482 -5.413 -10.555 1.00 54.38 184 THR A C 1
ATOM 1425 O O . THR A 1 184 ? 15.131 -6.589 -10.589 1.00 54.38 184 THR A O 1
ATOM 1428 N N . ARG A 1 185 ? 16.091 -4.812 -11.582 1.00 48.88 185 ARG A N 1
ATOM 1429 C CA . ARG A 1 185 ? 16.482 -5.505 -12.821 1.00 48.88 185 ARG A CA 1
ATOM 1430 C C . ARG A 1 185 ? 17.735 -6.360 -12.666 1.00 48.88 185 ARG A C 1
ATOM 1432 O O . ARG A 1 185 ? 17.950 -7.260 -13.468 1.00 48.88 185 ARG A O 1
ATOM 1439 N N . ALA A 1 186 ? 18.550 -6.070 -11.659 1.00 46.72 186 ALA A N 1
ATOM 1440 C CA . ALA A 1 186 ? 19.786 -6.789 -11.405 1.00 46.72 186 ALA A CA 1
ATOM 1441 C C . ALA A 1 186 ? 19.583 -8.064 -10.553 1.00 46.72 186 ALA A C 1
ATOM 1443 O O . ALA A 1 186 ? 20.547 -8.770 -10.293 1.00 46.72 186 ALA A O 1
ATOM 1444 N N . SER A 1 187 ? 18.375 -8.383 -10.080 1.00 41.34 187 SER A N 1
ATOM 1445 C CA . SER A 1 187 ? 18.094 -9.541 -9.204 1.00 41.34 187 SER A CA 1
ATOM 1446 C C . SER A 1 187 ? 17.080 -10.493 -9.800 1.00 41.34 187 SER A C 1
ATOM 1448 O O . SER A 1 187 ? 17.239 -11.710 -9.567 1.00 41.34 187 SER A O 1
#

pLDDT: mean 73.85, std 17.35, range [35.94, 94.12]

Foldseek 3Di:
DDPVVVVVVVVVQVVVCVVVVDHPVNVVVVPPDDDDCPDDPQCPPLLPQQDPLLLVLLVVCVVPVLDQKDFDQPADPDRASDPDPDDFAADPPPRATWHWGMKGAPSVLVVLLVCLVPDPDDCVPPDDPVRSVVDDFGMKTWTDHSDPVQDDAAPPQDPNDGDDDIDIDTGDDPGDPVSSVVSSVSD

InterPro domains:
  IPR007320 Programmed cell death protein 2, C-terminal [PF04194] (51-170)

Secondary structure (DSSP, 8-state):
--HHHHHHHHHHHHHHHHHHS--HHHHHTTS-S----------TTGGGGS-HHHHHHHHHHTTSTT--EEE-TT------SSSSPPPP-B-TTT-PBPEEEEEE-TTHHHHHHHHHHH--S--TTSPPHHHHHT---SEEEEEE-S-GGG-PPPS--BTTB----PEEEEE--SS-HHHHHHHHHT-

Organism: Ostreococcus lucimarinus (strain CCE9901) (NCBI:txid436017)